Protein 3GYL (pdb70)

Secondary structure (DSSP, 8-state):
-BS-EE--TTSSTTEEEEEETTEEEEEEEE-SSSEEEE-GGGS-TTS-GGGEEEEES-SBTTS--SS-EEE-EEEEEE-TT--STT-S---EEEEESS----BTTB-PPBPPPTT----TT-EEEEEESS-SBTTBPPPTT-BPEEEEEEEE-HHHHHHHHTTT--TT------TTEEEES-SSSS-B--TTTTT-EEEEEETTEEEEEEEE-----SS-TT--EEEEEGGGGHHHHHHHHHHHS--

Nearest PDB structures (foldseek):
  3dfl-assembly1_A  TM=9.999E-01  e=4.124E-52  Homo sapiens
  3e16-assembly1_B  TM=9.983E-01  e=7.395E-52  Homo sapiens
  5pab-assembly1_H  TM=9.203E-01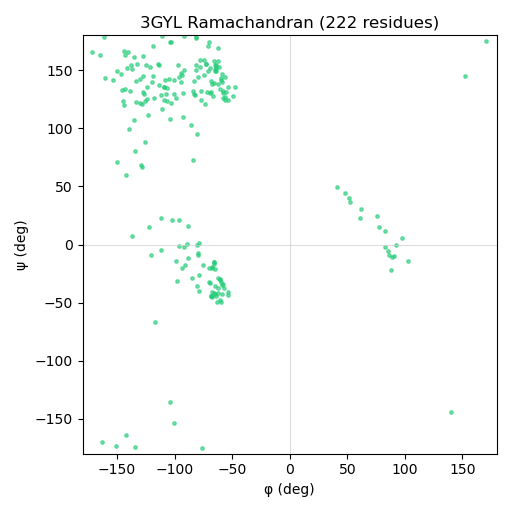  e=2.709E-26  Homo sapiens
  5fcr-assembly3_C  TM=9.291E-01  e=4.111E-24  Mus musculus
  1mzd-assembly1_A  TM=8.787E-01  e=4.393E-22  Homo sapiens

B-factor: mean 10.95, std 8.84, range [2.06, 58.63]

Solvent-accessible surface area: 11453 Å² total; per-residue (Å²): 2,14,48,33,58,58,4,106,54,31,76,16,19,21,4,0,1,0,19,26,122,64,98,40,53,6,1,0,0,0,23,29,86,13,3,0,0,0,0,2,54,8,17,46,116,124,63,114,87,162,24,2,68,0,46,1,9,15,36,64,21,78,37,186,43,133,61,18,107,83,16,59,9,99,42,37,22,57,30,101,34,45,145,128,136,16,14,90,0,2,0,0,0,0,13,0,34,186,78,26,114,48,39,182,41,2,106,45,4,56,56,4,66,46,166,36,103,27,81,108,40,42,95,0,9,0,0,0,8,2,37,43,30,92,109,74,66,13,140,84,56,48,25,6,17,33,10,96,2,26,6,24,24,51,111,72,0,24,70,20,12,90,78,123,32,121,135,134,68,104,35,90,0,38,144,13,2,16,0,2,3,62,66,106,32,37,86,8,11,8,129,9,0,20,0,0,0,0,0,0,47,50,170,77,107,94,56,0,1,0,0,8,4,35,50,128,31,13,12,51,151,16,42,3,10,2,2,0,36,1,10,54,16,19,83,44,9,131,66,58,32,80,137,82,64,96,154

Sequence (247 aa):
ITGGSSAVVAGQWPWQVSIITYEGVHVCCGGSLVSEQWVLSAAHCCFPSEHHHKEEAYEVKLGAHQLDSYSEDAKKVSSTLKDIIPPHPSYLLQEGSQGDIALLQLSRPITFSRRYIRPISLPAAQASSFPNGLHCTVTGWGHVAPSVSSLLTPKKPLQQLEVPLISSRETTCNSLYNIDAKPEEPHFVVQEDMVCAGYVEEGGKDACQGDSGGPLSCPVEGLWYLTGIVSWGDACGARNRPGVYTLASSYASWIQSKVVTELQPR

Structure (mmCIF, N/CA/C/O backbone):
data_3GYL
#
_entry.id   3GYL
#
_cell.length_a   54.112
_cell.length_b   54.039
_cell.length_c   82.553
_cell.angle_alpha   90.00
_cell.angle_beta   90.00
_cell.angle_gamma   90.00
#
_symmetry.space_group_name_H-M   'P 21 21 21'
#
loop_
_entity.id
_entity.type
_entity.pdbx_description
1 polymer Prostasin
2 non-polymer 'CALCIUM ION'
3 non-polymer GLYCEROL
4 water water
#
loop_
_atom_site.group_PDB
_atom_site.id
_atom_site.type_symbol
_atom_site.label_atom_id
_atom_site.label_alt_id
_atom_site.label_comp_id
_atom_site.label_asym_id
_atom_site.label_entity_id
_atom_site.label_seq_id
_atom_site.pdbx_PDB_ins_code
_atom_site.Cartn_x
_atom_site.Cartn_y
_atom_site.Cartn_z
_atom_site.occupancy
_atom_site.B_iso_or_equiv
_atom_site.auth_seq_id
_atom_site.auth_comp_id
_atom_site.auth_asym_id
_atom_site.auth_atom_id
_atom_site.pdbx_PDB_model_num
ATOM 1 N N . ILE A 1 1 ? 7.978 -9.742 -16.251 1.00 4.66 16 ILE B N 1
ATOM 2 C CA . ILE A 1 1 ? 8.273 -10.127 -17.653 1.00 3.75 16 ILE B CA 1
ATOM 3 C C . ILE A 1 1 ? 7.388 -11.288 -18.060 1.00 5.06 16 ILE B C 1
ATOM 4 O O . ILE A 1 1 ? 7.344 -12.294 -17.365 1.00 5.75 16 ILE B O 1
ATOM 9 N N . THR A 1 2 ? 6.684 -11.119 -19.174 1.00 4.59 17 THR B N 1
ATOM 10 C CA . THR A 1 2 ? 5.824 -12.205 -19.679 1.00 4.44 17 THR B CA 1
ATOM 11 C C . THR A 1 2 ? 6.477 -12.760 -20.931 1.00 5.61 17 THR B C 1
ATOM 12 O O . THR A 1 2 ? 7.018 -12.045 -21.763 1.00 6.49 17 THR B O 1
ATOM 16 N N . GLY A 1 3 ? 6.511 -14.073 -21.012 1.00 5.25 18 GLY B N 1
ATOM 17 C CA . GLY A 1 3 ? 7.025 -14.758 -22.192 1.00 5.93 18 GLY B CA 1
ATOM 18 C C . GLY A 1 3 ? 8.547 -14.894 -22.198 1.00 6.36 18 GLY B C 1
ATOM 19 O O . GLY A 1 3 ? 9.145 -15.278 -23.226 1.00 6.84 18 GLY B O 1
ATOM 20 N N . GLY A 1 4 ? 9.206 -14.612 -21.059 1.00 5.61 19 GLY B N 1
ATOM 21 C CA . GLY A 1 4 ? 10.654 -14.682 -20.964 1.00 5.39 19 GLY B CA 1
ATOM 22 C C . GLY A 1 4 ? 11.091 -15.974 -20.304 1.00 6.56 19 GLY B C 1
ATOM 23 O O . GLY A 1 4 ? 10.372 -16.999 -20.378 1.00 6.25 19 GLY B O 1
ATOM 24 N N . SER A 1 5 ? 12.251 -15.949 -19.679 1.00 5.30 20 SER B N 1
ATOM 25 C CA . SER A 1 5 ? 12.752 -17.107 -18.965 1.00 6.10 20 SER B CA 1
ATOM 26 C C . SER A 1 5 ? 13.477 -16.633 -17.738 1.00 5.77 20 SER B C 1
ATOM 27 O O . SER A 1 5 ? 13.770 -15.450 -17.597 1.00 5.22 20 SER B O 1
ATOM 30 N N . SER A 1 6 ? 13.767 -17.544 -16.834 1.00 6.14 21 SER B N 1
ATOM 31 C CA . SER A 1 6 ? 14.612 -17.183 -15.692 1.00 5.58 21 SER B CA 1
ATOM 32 C C . SER A 1 6 ? 16.009 -16.904 -16.121 1.00 6.78 21 SER B C 1
ATOM 33 O O . SER A 1 6 ? 16.616 -17.733 -16.827 1.00 8.11 21 SER B O 1
ATOM 36 N N . ALA A 1 7 ? 16.570 -15.794 -15.690 1.00 5.74 22 ALA B N 1
ATOM 37 C CA . ALA A 1 7 ? 18.015 -15.612 -15.801 1.00 7.27 22 ALA B CA 1
ATOM 38 C C . ALA A 1 7 ? 18.702 -16.551 -14.812 1.00 6.23 22 ALA B C 1
ATOM 39 O O . ALA A 1 7 ? 18.043 -17.201 -14.023 1.00 7.35 22 ALA B O 1
ATOM 41 N N . VAL A 1 8 ? 20.022 -16.581 -14.876 1.00 7.37 23 VAL B N 1
ATOM 42 C CA A VAL A 1 8 ? 20.779 -17.272 -13.840 0.62 8.78 23 VAL B CA 1
ATOM 43 C CA B VAL A 1 8 ? 20.850 -17.271 -13.902 0.38 7.88 23 VAL B CA 1
ATOM 44 C C . VAL A 1 8 ? 21.390 -16.232 -12.906 1.00 7.28 23 VAL B C 1
ATOM 45 O O . VAL A 1 8 ? 21.635 -15.092 -13.314 1.00 6.66 23 VAL B O 1
ATOM 52 N N . ALA A 1 9 ? 21.599 -16.617 -11.656 1.00 6.31 24 ALA B N 1
ATOM 53 C CA . ALA A 1 9 ? 22.141 -15.677 -10.706 1.00 6.86 24 ALA B CA 1
ATOM 54 C C . ALA A 1 9 ? 23.448 -15.073 -11.256 1.00 7.41 24 ALA B C 1
ATOM 55 O O . ALA A 1 9 ? 24.339 -15.739 -11.783 1.00 7.42 24 ALA B O 1
ATOM 57 N N . GLY A 1 10 ? 23.544 -13.755 -11.099 1.00 7.09 25 GLY B N 1
ATOM 58 C CA . GLY A 1 10 ? 24.740 -13.045 -11.492 1.00 9.58 25 GLY B CA 1
ATOM 59 C C . GLY A 1 10 ? 24.767 -12.642 -12.953 1.00 7.45 25 GLY B C 1
ATOM 60 O O . GLY A 1 10 ? 25.699 -11.981 -13.400 1.00 7.42 25 GLY B O 1
ATOM 61 N N . GLN A 1 11 ? 23.770 -13.059 -13.742 1.00 6.94 26 GLN B N 1
ATOM 62 C CA . GLN A 1 11 ? 23.818 -12.807 -15.157 1.00 6.00 26 GLN B CA 1
ATOM 63 C C . GLN A 1 11 ? 23.655 -11.314 -15.491 1.00 6.67 26 GLN B C 1
ATOM 64 O O . GLN A 1 11 ? 24.185 -10.862 -16.475 1.00 7.24 26 GLN B O 1
ATOM 70 N N . TRP A 1 12 ? 22.868 -10.613 -14.680 1.00 6.70 27 TRP B N 1
ATOM 71 C CA . TRP A 1 12 ? 22.503 -9.237 -14.960 1.00 4.17 27 TRP B CA 1
ATOM 72 C C . TRP A 1 12 ? 22.814 -8.455 -13.693 1.00 5.14 27 TRP B C 1
ATOM 73 O O . TRP A 1 12 ? 21.899 -8.027 -13.003 1.00 4.84 27 TRP B O 1
ATOM 84 N N . PRO A 1 13 ? 24.101 -8.303 -13.356 1.00 4.01 28 PRO B N 1
ATOM 85 C CA . PRO A 1 13 ? 24.428 -7.895 -11.991 1.00 3.55 28 PRO B CA 1
ATOM 86 C C . PRO A 1 13 ? 24.257 -6.420 -11.694 1.00 4.14 28 PRO B C 1
ATOM 87 O O . PRO A 1 13 ? 24.412 -5.994 -10.524 1.00 3.91 28 PRO B O 1
ATOM 91 N N . TRP A 1 14 ? 23.803 -5.655 -12.689 1.00 3.81 29 TRP B N 1
ATOM 92 C CA . TRP A 1 14 ? 23.334 -4.271 -12.493 1.00 3.49 29 TRP B CA 1
ATOM 93 C C . TRP A 1 14 ? 21.871 -4.163 -12.143 1.00 3.13 29 TRP B C 1
ATOM 94 O O . TRP A 1 14 ? 21.410 -3.100 -11.721 1.00 5.79 29 TRP B O 1
ATOM 105 N N . GLN A 1 15 ? 21.108 -5.243 -12.273 1.00 3.62 30 GLN B N 1
ATOM 106 C CA . GLN A 1 15 ? 19.679 -5.178 -12.031 1.00 2.51 30 GLN B CA 1
ATOM 107 C C . GLN A 1 15 ? 19.423 -5.022 -10.542 1.00 4.33 30 GLN B C 1
ATOM 108 O O . GLN A 1 15 ? 19.945 -5.803 -9.702 1.00 4.86 30 GLN B O 1
ATOM 114 N N . VAL A 1 16 ? 18.585 -4.063 -10.210 1.00 2.89 31 VAL B N 1
ATOM 115 C CA . VAL A 1 16 ? 18.233 -3.826 -8.808 1.00 3.87 31 VAL B CA 1
ATOM 116 C C . VAL A 1 16 ? 16.729 -3.885 -8.669 1.00 2.72 31 VAL B C 1
ATOM 117 O O . VAL A 1 16 ? 15.994 -3.692 -9.641 1.00 3.15 31 VAL B O 1
ATOM 121 N N . SER A 1 17 ? 16.248 -4.209 -7.483 1.00 3.23 32 SER B N 1
ATOM 122 C CA . SER A 1 17 ? 14.872 -4.148 -7.122 1.00 4.55 32 SER B CA 1
ATOM 123 C C . SER A 1 17 ? 14.622 -2.857 -6.316 1.00 6.10 32 SER B C 1
ATOM 124 O O . SER A 1 17 ? 15.369 -2.580 -5.338 1.00 5.27 32 SER B O 1
ATOM 127 N N . ILE A 1 18 ? 13.613 -2.052 -6.671 1.00 3.68 33 ILE B N 1
ATOM 128 C CA A ILE A 1 18 ? 13.294 -0.911 -5.857 0.58 3.80 33 ILE B CA 1
ATOM 129 C CA B ILE A 1 18 ? 13.244 -0.856 -5.940 0.42 5.61 33 ILE B CA 1
ATOM 130 C C . ILE A 1 18 ? 11.967 -1.160 -5.195 1.00 4.20 33 ILE B C 1
ATOM 131 O O . ILE A 1 18 ? 10.978 -1.586 -5.800 1.00 4.22 33 ILE B O 1
ATOM 140 N N . THR A 1 19 ? 11.980 -0.997 -3.872 1.00 4.69 34 THR B N 1
ATOM 141 C CA . THR A 1 19 ? 10.790 -1.262 -3.110 1.00 4.16 34 THR B CA 1
ATOM 142 C C . THR A 1 19 ? 10.303 0.042 -2.493 1.00 4.78 34 THR B C 1
ATOM 143 O O . THR A 1 19 ? 11.078 0.972 -2.229 1.00 4.96 34 THR B O 1
ATOM 147 N N . TYR A 1 20 ? 9.002 0.078 -2.216 1.00 4.74 35 TYR B N 1
ATOM 148 C CA . TYR A 1 20 ? 8.391 1.210 -1.546 1.00 5.03 35 TYR B CA 1
ATOM 149 C C . TYR A 1 20 ? 7.574 0.622 -0.412 1.00 4.79 35 TYR B C 1
ATOM 150 O O . TYR A 1 20 ? 6.736 -0.255 -0.639 1.00 6.36 35 TYR B O 1
ATOM 159 N N . GLU A 1 21 ? 7.885 1.047 0.816 1.00 5.22 36 GLU B N 1
ATOM 160 C CA . GLU A 1 21 ? 7.228 0.430 1.997 1.00 5.93 36 GLU B CA 1
ATOM 161 C C . GLU A 1 21 ? 7.345 -1.081 1.943 1.00 7.34 36 GLU B C 1
ATOM 162 O O . GLU A 1 21 ? 6.410 -1.813 2.316 1.00 8.42 36 GLU B O 1
ATOM 168 N N . GLY A 1 22 ? 8.508 -1.568 1.531 1.00 5.62 38 GLY B N 1
ATOM 169 C CA . GLY A 1 22 ? 8.812 -2.971 1.590 1.00 8.10 38 GLY B CA 1
ATOM 170 C C . GLY A 1 22 ? 8.283 -3.808 0.442 1.00 8.47 38 GLY B C 1
ATOM 171 O O . GLY A 1 22 ? 8.578 -4.997 0.409 1.00 10.97 38 GLY B O 1
ATOM 172 N N . VAL A 1 23 ? 7.550 -3.197 -0.486 1.00 6.68 39 VAL B N 1
ATOM 173 C CA . VAL A 1 23 ? 7.007 -3.940 -1.627 1.00 9.25 39 VAL B CA 1
ATOM 174 C C . VAL A 1 23 ? 7.780 -3.568 -2.900 1.00 5.62 39 VAL B C 1
ATOM 175 O O . VAL 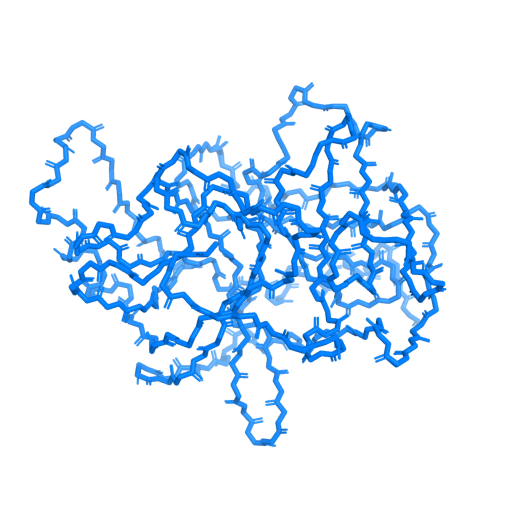A 1 23 ? 7.925 -2.374 -3.179 1.00 5.38 39 VAL B O 1
ATOM 179 N N . HIS A 1 24 ? 8.225 -4.607 -3.625 1.00 5.87 40 HIS B N 1
ATOM 180 C CA . HIS A 1 24 ? 8.846 -4.321 -4.919 1.00 6.30 40 HIS B CA 1
ATOM 181 C C . HIS A 1 24 ? 7.880 -3.558 -5.820 1.00 6.16 40 HIS B C 1
ATOM 182 O O . HIS A 1 24 ? 6.785 -4.043 -6.031 1.00 8.72 40 HIS B O 1
ATOM 189 N N . VAL A 1 25 ? 8.317 -2.417 -6.334 1.00 5.03 41 VAL B N 1
ATOM 190 C CA . VAL A 1 25 ? 7.487 -1.639 -7.258 1.00 6.87 41 VAL B CA 1
ATOM 191 C C . VAL A 1 25 ? 8.173 -1.432 -8.624 1.00 6.68 41 VAL B C 1
ATOM 192 O O . VAL A 1 25 ? 7.454 -1.265 -9.608 1.00 7.37 41 VAL B O 1
ATOM 196 N N A CYS A 1 26 ? 9.517 -1.443 -8.696 0.80 5.70 42 CYS B N 1
ATOM 197 N N B CYS A 1 26 ? 9.494 -1.471 -8.716 0.20 5.08 42 CYS B N 1
ATOM 198 C CA A CYS A 1 26 ? 10.197 -1.121 -9.963 0.80 4.14 42 CYS B CA 1
ATOM 199 C CA B CYS A 1 26 ? 10.096 -1.258 -10.025 0.20 5.47 42 CYS B CA 1
ATOM 200 C C A CYS A 1 26 ? 11.530 -1.775 -10.032 0.80 3.13 42 CYS B C 1
ATOM 201 C C B CYS A 1 26 ? 11.521 -1.730 -10.029 0.20 4.31 42 CYS B C 1
ATOM 202 O O A CYS A 1 26 ? 12.049 -2.179 -9.015 0.80 4.30 42 CYS B O 1
ATOM 203 O O B CYS A 1 26 ? 12.098 -1.983 -8.976 0.20 2.52 42 CYS B O 1
ATOM 208 N N . GLY A 1 27 ? 12.071 -1.850 -11.225 1.00 3.27 43 GLY B N 1
ATOM 209 C CA . GLY A 1 27 ? 13.480 -2.172 -11.407 1.00 4.87 43 GLY B CA 1
ATOM 210 C C . GLY A 1 27 ? 14.303 -0.903 -11.468 1.00 3.12 43 GLY B C 1
ATOM 211 O O . GLY A 1 27 ? 13.813 0.228 -11.463 1.00 4.27 43 GLY B O 1
ATOM 212 N N . GLY A 1 28 ? 15.599 -1.147 -11.499 1.00 3.69 44 GLY B N 1
ATOM 213 C CA . GLY A 1 28 ? 16.590 -0.084 -11.721 1.00 3.01 44 GLY B CA 1
ATOM 214 C C . GLY A 1 28 ? 17.888 -0.708 -12.144 1.00 2.90 44 GLY B C 1
ATOM 215 O O . GLY A 1 28 ? 17.980 -1.953 -12.145 1.00 3.52 44 GLY B O 1
ATOM 216 N N . SER A 1 29 ? 18.881 0.135 -12.410 1.00 3.38 45 SER B N 1
ATOM 217 C CA . SER A 1 29 ? 20.150 -0.304 -12.877 1.00 2.06 45 SER B CA 1
ATOM 218 C C . SER A 1 29 ? 21.278 0.358 -12.124 1.00 2.55 45 SER B C 1
ATOM 219 O O . SER A 1 29 ? 21.307 1.589 -12.060 1.00 4.86 45 SER B O 1
ATOM 222 N N . LEU A 1 30 ? 22.165 -0.385 -11.484 1.00 3.26 46 LEU B N 1
ATOM 223 C CA . LEU A 1 30 ? 23.333 0.162 -10.856 1.00 3.68 46 LEU B CA 1
ATOM 224 C C . LEU A 1 30 ? 24.294 0.738 -11.871 1.00 3.99 46 LEU B C 1
ATOM 225 O O . LEU A 1 30 ? 24.644 0.054 -12.862 1.00 5.78 46 LEU B O 1
ATOM 230 N N . VAL A 1 31 ? 24.689 1.988 -11.654 1.00 5.02 47 VAL B N 1
ATOM 231 C CA . VAL A 1 31 ? 25.630 2.622 -12.584 1.00 5.60 47 VAL B CA 1
ATOM 232 C C . VAL A 1 31 ? 26.937 3.086 -11.976 1.00 5.76 47 VAL B C 1
ATOM 233 O O . VAL A 1 31 ? 27.862 3.478 -12.691 1.00 6.47 47 VAL B O 1
ATOM 237 N N . SER A 1 32 ? 27.048 3.046 -10.658 1.00 4.73 48 SER B N 1
ATOM 238 C CA . SER A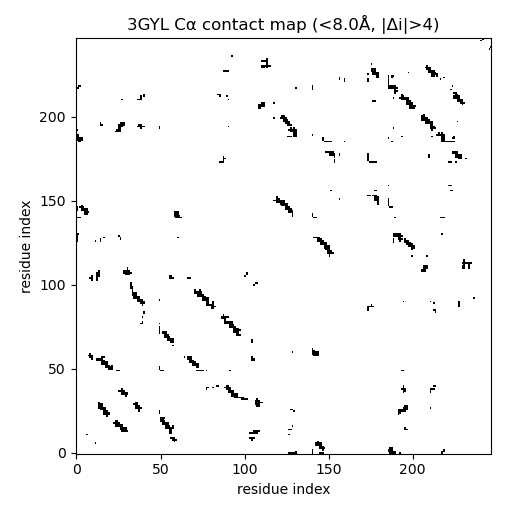 1 32 ? 28.322 3.261 -9.986 1.00 6.65 48 SER B CA 1
ATOM 239 C C . SER A 1 32 ? 28.160 2.742 -8.582 1.00 6.70 48 SER B C 1
ATOM 240 O O . SER A 1 32 ? 27.207 2.109 -8.268 1.00 8.18 48 SER B O 1
ATOM 243 N N . GLU A 1 33 ? 29.113 3.000 -7.708 1.00 5.09 49 GLU B N 1
ATOM 244 C CA . GLU A 1 33 ? 29.089 2.486 -6.340 1.00 7.22 49 GLU B CA 1
ATOM 245 C C . GLU A 1 33 ? 27.970 3.108 -5.551 1.00 5.85 49 GLU B C 1
ATOM 246 O O . GLU A 1 33 ? 27.614 2.556 -4.527 1.00 8.42 49 GLU B O 1
ATOM 252 N N . GLN A 1 34 ? 27.439 4.246 -5.969 1.00 6.06 50 GLN B N 1
ATOM 253 C CA . GLN A 1 34 ? 26.437 4.898 -5.148 1.00 5.65 50 GLN B CA 1
ATOM 254 C C . GLN A 1 34 ? 25.282 5.411 -5.956 1.00 6.69 50 GLN B C 1
ATOM 255 O O . GLN A 1 34 ? 24.394 6.027 -5.367 1.00 5.76 50 GLN B O 1
ATOM 261 N N . TRP A 1 35 ? 25.212 5.109 -7.264 1.00 5.50 51 TRP B N 1
ATOM 262 C CA . TRP A 1 35 ? 24.103 5.664 -8.049 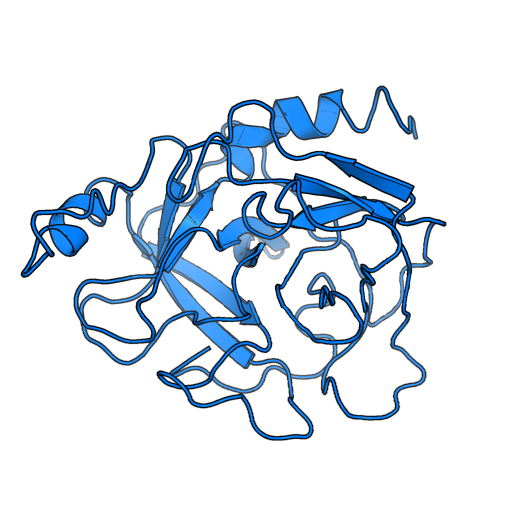1.00 4.93 51 TRP B CA 1
ATOM 263 C C . TRP A 1 35 ? 23.426 4.574 -8.847 1.00 5.16 51 TRP B C 1
ATOM 264 O O . TRP A 1 35 ? 24.064 3.671 -9.375 1.00 4.79 51 TRP B O 1
ATOM 275 N N . VAL A 1 36 ? 22.111 4.718 -8.925 1.00 4.60 52 VAL B N 1
ATOM 276 C CA . VAL A 1 36 ? 21.244 3.825 -9.671 1.00 4.65 52 VAL B CA 1
ATOM 277 C C . VAL A 1 36 ? 20.402 4.673 -10.608 1.00 3.85 52 VAL B C 1
ATOM 278 O O . VAL A 1 36 ? 19.979 5.779 -10.230 1.00 4.76 52 VAL B O 1
ATOM 282 N N . LEU A 1 37 ? 20.112 4.146 -11.777 1.00 3.50 53 LEU B N 1
ATOM 283 C CA . LEU A 1 37 ? 19.131 4.768 -12.681 1.00 4.32 53 LEU B CA 1
ATOM 284 C C . LEU A 1 37 ? 17.855 3.995 -12.714 1.00 3.66 53 LEU B C 1
ATOM 285 O O . LEU A 1 37 ? 17.864 2.766 -12.835 1.00 4.67 53 LEU B O 1
ATOM 290 N N . SER A 1 38 ? 16.752 4.701 -12.632 1.00 3.57 54 SER B N 1
ATOM 291 C CA . SER A 1 38 ? 15.434 4.056 -12.807 1.00 2.90 54 SER B CA 1
ATOM 292 C C . SER A 1 38 ? 14.560 5.027 -13.561 1.00 4.14 54 SER B C 1
ATOM 293 O O . SER A 1 38 ? 15.054 5.958 -14.227 1.00 4.32 54 SER B O 1
ATOM 296 N N . ALA A 1 39 ? 13.250 4.812 -13.550 1.00 3.83 55 ALA B N 1
ATOM 297 C CA . ALA A 1 39 ? 12.324 5.682 -14.281 1.00 3.69 55 ALA B CA 1
ATOM 298 C C . ALA A 1 39 ? 11.779 6.702 -13.326 1.00 4.87 55 ALA B C 1
ATOM 299 O O . ALA A 1 39 ? 11.467 6.386 -12.139 1.00 6.07 55 ALA B O 1
ATOM 301 N N . ALA A 1 40 ? 11.561 7.915 -13.812 1.00 3.85 56 ALA B N 1
ATOM 302 C CA . ALA A 1 40 ? 10.916 8.923 -12.979 1.00 5.20 56 ALA B CA 1
ATOM 303 C C . ALA A 1 40 ? 9.514 8.523 -12.539 1.00 5.45 56 ALA B C 1
ATOM 304 O O . ALA A 1 40 ? 9.083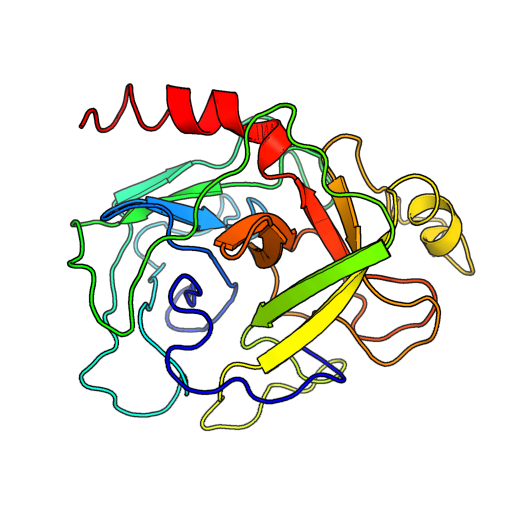 8.912 -11.433 1.00 5.94 56 ALA B O 1
ATOM 306 N N . HIS A 1 41 ? 8.785 7.750 -13.336 1.00 4.57 57 HIS B N 1
ATOM 307 C CA . HIS A 1 41 ? 7.430 7.414 -12.925 1.00 7.18 57 HIS B CA 1
ATOM 308 C C . HIS A 1 41 ? 7.430 6.555 -11.695 1.00 5.83 57 HIS B C 1
ATOM 309 O O . HIS A 1 41 ? 6.356 6.424 -11.067 1.00 8.23 57 HIS B O 1
ATOM 316 N N . CYS A 1 42 ? 8.555 5.977 -11.323 1.00 6.64 58 CYS B N 1
ATOM 317 C CA A CYS A 1 42 ? 8.584 5.131 -10.143 0.89 7.76 58 CYS B CA 1
ATOM 318 C CA B CYS A 1 42 ? 8.563 5.121 -10.153 0.11 6.63 58 CYS B CA 1
ATOM 319 C C . CYS A 1 42 ? 8.677 5.940 -8.879 1.00 8.45 58 CYS B C 1
ATOM 320 O O . CYS A 1 42 ? 8.661 5.363 -7.772 1.00 8.88 58 CYS B O 1
ATOM 325 N N . PHE A 1 43 A 8.806 7.269 -9.009 1.00 6.25 58 PHE B N 1
ATOM 326 C CA . PHE A 1 43 A 9.070 8.150 -7.873 1.00 6.77 58 PHE B CA 1
ATOM 327 C C . PHE A 1 43 A 8.070 9.297 -7.828 1.00 6.96 58 PHE B C 1
ATOM 328 O O . PHE A 1 43 A 8.447 10.449 -7.950 1.00 10.28 58 PHE B O 1
ATOM 336 N N . PRO A 1 44 B 6.806 8.977 -7.579 1.00 9.34 58 PRO B N 1
ATOM 337 C CA . PRO A 1 44 B 5.815 10.057 -7.490 1.00 13.07 58 PRO B CA 1
ATOM 338 C C . PRO A 1 44 B 6.146 10.965 -6.305 1.00 12.65 58 PRO B C 1
ATOM 339 O O . PRO A 1 44 B 6.714 10.571 -5.279 1.00 12.47 58 PRO B O 1
ATOM 343 N N . SER A 1 45 C 5.787 12.236 -6.457 1.00 17.90 58 SER B N 1
ATOM 344 C CA . SER A 1 45 C 6.112 13.247 -5.458 1.00 21.21 58 SER B CA 1
ATOM 345 C C . SER A 1 45 C 5.472 12.957 -4.107 1.00 17.61 58 SER B C 1
ATOM 346 O O . SER A 1 45 C 6.050 13.300 -3.079 1.00 35.31 58 SER B O 1
ATOM 349 N N . GLU A 1 46 D 4.327 12.283 -4.071 1.00 15.17 58 GLU B N 1
ATOM 350 C CA . GLU A 1 46 D 3.661 12.080 -2.792 1.00 22.01 58 GLU B CA 1
ATOM 351 C C . GLU A 1 46 D 4.393 11.010 -1.990 1.00 17.13 58 GLU B C 1
ATOM 352 O O . GLU A 1 46 D 4.198 10.904 -0.777 1.00 23.49 58 GLU B O 1
ATOM 358 N N . HIS A 1 47 E 5.235 10.196 -2.641 1.00 18.22 58 HIS B N 1
ATOM 359 C CA . HIS A 1 47 E 5.961 9.185 -1.911 1.00 11.88 58 HIS B CA 1
ATOM 360 C C . HIS A 1 47 E 7.066 9.806 -1.079 1.00 12.50 58 HIS B C 1
ATOM 361 O O . HIS A 1 47 E 7.650 10.818 -1.342 1.00 16.67 58 HIS B O 1
ATOM 368 N N . HIS A 1 48 F 7.374 9.054 -0.062 1.00 12.61 58 HIS B N 1
ATOM 369 C CA A HIS A 1 48 F 8.371 9.472 0.918 0.55 9.31 58 HIS B CA 1
ATOM 370 C CA B HIS A 1 48 F 8.265 9.364 0.994 0.45 11.58 58 HIS B CA 1
ATOM 371 C C . HIS A 1 48 F 9.679 8.787 0.667 1.00 9.34 58 HIS B C 1
ATOM 372 O O . HIS A 1 48 F 9.773 7.576 0.561 1.00 9.65 58 HIS B O 1
ATOM 385 N N . LYS A 1 49 G 10.734 9.581 0.562 1.00 9.40 58 LYS B N 1
ATOM 386 C CA . LYS A 1 49 G 12.061 9.091 0.222 1.00 10.10 58 LYS B CA 1
ATOM 387 C C . LYS A 1 49 G 12.495 7.969 1.143 1.00 6.54 58 LYS B C 1
ATOM 388 O O . LYS A 1 49 G 13.077 7.008 0.737 1.00 7.62 58 LYS B O 1
ATOM 394 N N . GLU A 1 50 H 12.228 8.167 2.448 1.00 7.84 58 GLU B N 1
ATOM 395 C CA A GLU A 1 50 H 12.708 7.233 3.504 0.63 6.39 58 GLU B CA 1
ATOM 396 C CA B GLU A 1 50 H 12.731 7.256 3.472 0.37 7.38 58 GLU B CA 1
ATOM 397 C C . GLU A 1 50 H 12.026 5.905 3.429 1.00 6.45 58 GLU B C 1
ATOM 398 O O . GLU A 1 50 H 12.436 4.973 4.083 1.00 6.80 58 GLU B O 1
ATOM 409 N N . ALA A 1 51 ? 10.967 5.796 2.638 1.00 5.21 63 ALA B N 1
ATOM 410 C CA . ALA A 1 51 ? 10.269 4.535 2.498 1.00 6.25 63 ALA B CA 1
ATOM 411 C C . ALA A 1 51 ? 10.749 3.643 1.348 1.00 4.63 63 ALA B C 1
ATOM 412 O O . ALA A 1 51 ? 10.280 2.517 1.199 1.00 5.75 63 ALA B O 1
ATOM 414 N N . TYR A 1 52 ? 11.724 4.123 0.577 1.00 4.64 64 TYR B N 1
ATOM 415 C CA . TYR A 1 52 ? 12.266 3.309 -0.541 1.00 3.88 64 TYR B CA 1
ATOM 416 C C . TYR A 1 52 ? 13.463 2.479 -0.096 1.00 6.26 64 TYR B C 1
ATOM 417 O O . TYR A 1 52 ? 14.234 2.890 0.789 1.00 5.58 64 TYR B O 1
ATOM 426 N N . GLU A 1 53 ? 13.651 1.328 -0.729 1.00 5.35 65 GLU B N 1
ATOM 427 C CA . GLU A 1 53 ? 14.898 0.607 -0.607 1.00 5.22 65 GLU B CA 1
ATOM 428 C C . GLU A 1 53 ? 15.280 0.167 -1.971 1.00 5.36 65 GLU B C 1
ATOM 429 O O . GLU A 1 53 ? 14.426 0.090 -2.893 1.00 5.83 65 GLU B O 1
ATOM 435 N N . VAL A 1 54 ? 16.559 -0.161 -2.095 1.00 4.34 66 VAL B N 1
ATOM 436 C CA . VAL A 1 54 ? 17.071 -0.762 -3.322 1.00 4.03 66 VAL B CA 1
ATOM 437 C C . VAL A 1 54 ? 17.794 -2.033 -2.903 1.00 5.50 66 VAL B C 1
ATOM 438 O O . VAL A 1 54 ? 18.636 -2.047 -1.998 1.00 4.82 66 VAL B O 1
ATOM 442 N N . LYS A 1 55 ? 17.439 -3.131 -3.571 1.00 5.58 67 LYS B N 1
ATOM 443 C CA . LYS A 1 55 ? 18.100 -4.419 -3.315 1.00 3.90 67 LYS B CA 1
ATOM 444 C C . LYS A 1 55 ? 18.951 -4.771 -4.498 1.00 3.12 67 LYS B C 1
ATOM 445 O O . LYS A 1 55 ? 18.460 -4.861 -5.624 1.00 4.32 67 LYS B O 1
ATOM 451 N N . LEU A 1 56 ? 20.212 -4.998 -4.206 1.00 4.79 68 LEU B N 1
ATOM 452 C CA . LEU A 1 56 ? 21.217 -5.266 -5.207 1.00 3.89 68 LEU B CA 1
ATOM 453 C C . LEU A 1 56 ? 21.711 -6.680 -5.056 1.00 4.65 68 LEU B C 1
ATOM 454 O O . LEU A 1 56 ? 21.689 -7.235 -3.942 1.00 4.70 68 LEU B O 1
ATOM 459 N N . GLY A 1 57 ? 22.210 -7.282 -6.124 1.00 3.79 69 GLY B N 1
ATOM 460 C CA . GLY A 1 57 ? 22.857 -8.574 -6.001 1.00 5.93 69 GLY B CA 1
ATOM 461 C C . GLY A 1 57 ? 21.874 -9.711 -5.855 1.00 6.42 69 GLY B C 1
ATOM 462 O O . GLY A 1 57 ? 22.290 -10.820 -5.478 1.00 7.89 69 GLY B O 1
ATOM 463 N N . ALA A 1 58 ? 20.587 -9.479 -6.156 1.00 5.54 70 ALA B N 1
ATOM 464 C CA . ALA A 1 58 ? 19.558 -10.497 -5.969 1.00 6.09 70 ALA B CA 1
ATOM 465 C C . ALA A 1 58 ? 19.302 -11.291 -7.230 1.00 6.88 70 ALA B C 1
ATOM 466 O O . ALA A 1 58 ? 19.424 -10.789 -8.342 1.00 6.55 70 ALA B O 1
ATOM 468 N N . HIS A 1 59 ? 18.956 -12.548 -7.034 1.00 5.81 71 HIS B N 1
ATOM 469 C CA . HIS A 1 59 ? 18.506 -13.356 -8.118 1.00 6.87 71 HIS B CA 1
ATOM 470 C C . HIS A 1 59 ? 17.060 -13.747 -7.817 1.00 6.62 71 HIS B C 1
ATOM 471 O O . HIS A 1 59 ? 16.128 -13.313 -8.496 1.00 5.86 71 HIS B O 1
ATOM 478 N N . GLN A 1 60 ? 16.832 -14.546 -6.776 1.00 7.39 72 GLN B N 1
ATOM 479 C CA . GLN A 1 60 ? 15.489 -14.881 -6.341 1.00 7.73 72 GLN B CA 1
ATOM 480 C C . GLN A 1 60 ? 15.089 -13.886 -5.280 1.00 5.54 72 GLN B C 1
ATOM 481 O O . GLN A 1 60 ? 15.691 -13.927 -4.179 1.00 8.67 72 GLN B O 1
ATOM 487 N N . LEU A 1 61 ? 14.164 -12.989 -5.547 1.00 6.87 73 LEU B N 1
ATOM 488 C CA . LEU A 1 61 ? 13.899 -11.923 -4.589 1.00 9.85 73 LEU B CA 1
ATOM 489 C C . LEU A 1 61 ? 13.532 -12.433 -3.232 1.00 11.52 73 LEU B C 1
ATOM 490 O O . LEU A 1 61 ? 13.881 -11.816 -2.222 1.00 17.01 73 LEU B O 1
ATOM 495 N N . ASP A 1 62 ? 12.777 -13.521 -3.161 1.00 10.20 74 ASP B N 1
ATOM 496 C CA . ASP A 1 62 ? 12.290 -13.943 -1.845 1.00 11.91 74 ASP B CA 1
ATOM 497 C C . ASP A 1 62 ? 13.237 -14.868 -1.132 1.00 13.18 74 ASP B C 1
ATOM 498 O O . ASP A 1 62 ? 12.925 -15.346 -0.024 1.00 15.91 74 ASP B O 1
ATOM 503 N N . SER A 1 63 ? 14.371 -15.193 -1.711 1.00 11.68 75 SER B N 1
ATOM 504 C CA . SER A 1 63 ? 15.286 -16.145 -1.099 1.00 11.52 75 SER B CA 1
ATOM 505 C C . SER A 1 63 ? 16.337 -15.428 -0.266 1.00 12.98 75 SER B C 1
ATOM 506 O O . SER A 1 63 ? 16.746 -14.337 -0.597 1.00 14.61 75 SER B O 1
ATOM 509 N N . TYR A 1 64 ? 16.749 -16.066 0.830 1.00 12.72 76 TYR B N 1
ATOM 510 C CA . TYR A 1 64 ? 17.941 -15.649 1.544 1.00 17.67 76 TYR B CA 1
ATOM 511 C C . TYR A 1 64 ? 19.168 -15.678 0.640 1.00 13.42 76 TYR B C 1
ATOM 512 O O . TYR A 1 64 ? 19.404 -16.639 -0.067 1.00 14.23 76 TYR B O 1
ATOM 521 N N . SER A 1 65 ? 19.958 -14.608 0.656 1.00 12.60 77 SER B N 1
ATOM 522 C CA . SER A 1 65 ? 21.188 -14.615 -0.059 1.00 11.45 77 SER B CA 1
ATOM 523 C C . SER A 1 65 ? 22.211 -13.817 0.669 1.00 13.33 77 SER B C 1
ATOM 524 O O . SER A 1 65 ? 21.954 -12.663 1.014 1.00 18.97 77 SER B O 1
ATOM 527 N N . GLU A 1 66 ? 23.407 -14.383 0.815 1.00 12.06 78 GLU B N 1
ATOM 528 C CA . GLU A 1 66 ? 24.441 -13.642 1.443 1.00 11.55 78 GLU B CA 1
ATOM 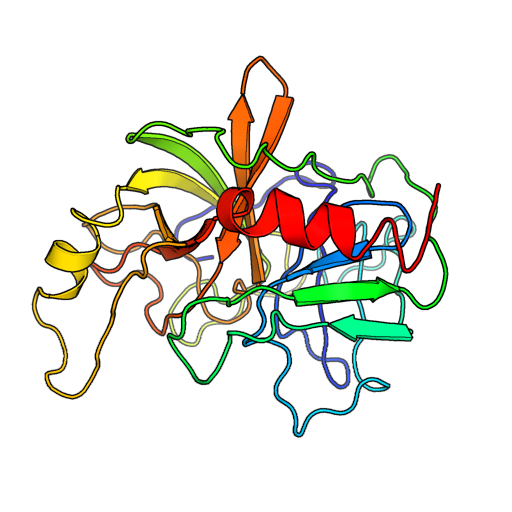529 C C . GLU A 1 66 ? 25.067 -12.657 0.457 1.00 13.57 78 GLU B C 1
ATOM 530 O O . GLU A 1 66 ? 25.851 -11.792 0.864 1.00 16.43 78 GLU B O 1
ATOM 536 N N . ASP A 1 67 ? 24.713 -12.758 -0.828 1.00 10.58 79 ASP B N 1
ATOM 537 C CA . ASP A 1 67 ? 25.330 -11.866 -1.808 1.00 11.63 79 ASP B CA 1
ATOM 538 C C . ASP A 1 67 ? 24.481 -10.606 -2.045 1.00 10.39 79 ASP B C 1
ATOM 539 O O . ASP A 1 67 ? 24.965 -9.594 -2.578 1.00 14.87 79 ASP B O 1
ATOM 544 N N . ALA A 1 68 ? 23.211 -10.669 -1.709 1.00 7.21 80 ALA B N 1
ATOM 545 C CA . ALA A 1 68 ? 22.372 -9.498 -1.907 1.00 7.98 80 ALA B CA 1
ATOM 546 C C . ALA A 1 68 ? 22.593 -8.459 -0.811 1.00 7.62 80 ALA B C 1
ATOM 547 O O . ALA A 1 68 ? 23.001 -8.804 0.311 1.00 9.92 80 ALA B O 1
ATOM 549 N N . LYS A 1 69 ? 22.343 -7.211 -1.174 1.00 6.61 81 LYS B N 1
ATOM 550 C CA A LYS A 1 69 ? 22.567 -6.061 -0.294 0.49 6.93 81 LYS B CA 1
ATOM 551 C CA B LYS A 1 69 ? 22.556 -6.065 -0.287 0.51 6.60 81 LYS B CA 1
ATOM 552 C C . LYS A 1 69 ? 21.399 -5.120 -0.442 1.00 5.46 81 LYS B C 1
ATOM 553 O O . LYS A 1 69 ? 20.894 -4.945 -1.549 1.00 6.33 81 LYS B O 1
ATOM 564 N N . VAL A 1 70 ? 20.948 -4.551 0.670 1.00 5.04 82 VAL B N 1
ATOM 565 C CA . VAL A 1 70 ? 19.829 -3.595 0.612 1.00 4.18 82 VAL B CA 1
ATOM 566 C C . VAL A 1 70 ? 20.305 -2.270 1.138 1.00 4.32 82 VAL B C 1
ATOM 567 O O . VAL A 1 70 ? 21.091 -2.195 2.091 1.00 4.99 82 VAL B O 1
ATOM 571 N N . SER A 1 71 ? 19.861 -1.206 0.465 1.00 4.32 83 SER B N 1
ATOM 572 C CA A SER A 1 71 ? 20.216 0.172 0.732 0.65 4.44 83 SER B CA 1
ATOM 573 C CA B SER A 1 71 ? 20.216 0.133 0.824 0.35 4.88 83 SER B CA 1
ATOM 574 C C . SER A 1 71 ? 18.995 1.039 0.787 1.00 3.59 83 SER B C 1
ATOM 575 O O . SER A 1 71 ? 18.016 0.781 0.077 1.00 5.91 83 SER B O 1
ATOM 580 N N . THR A 1 72 ? 19.061 2.106 1.576 1.00 3.95 84 THR B N 1
ATOM 581 C CA . THR A 1 72 ? 18.118 3.202 1.430 1.00 5.33 84 THR B CA 1
ATOM 582 C C . THR A 1 72 ? 18.694 4.272 0.475 1.00 5.88 84 THR B C 1
ATOM 583 O O . THR A 1 72 ? 19.818 4.095 -0.038 1.00 4.82 84 THR B O 1
ATOM 587 N N . LEU A 1 73 ? 17.919 5.310 0.249 1.00 6.50 85 LEU B N 1
ATOM 588 C CA . LEU A 1 73 ? 18.335 6.367 -0.666 1.00 6.05 85 LEU B CA 1
ATOM 589 C C . LEU A 1 73 ? 18.581 7.677 0.038 1.00 7.49 85 LEU B C 1
ATOM 590 O O . LEU A 1 73 ? 17.804 8.056 0.919 1.00 10.41 85 LEU B O 1
ATOM 595 N N . LYS A 1 74 ? 19.657 8.391 -0.313 1.00 6.58 86 LYS B N 1
ATOM 596 C CA . LYS A 1 74 ? 19.823 9.726 0.229 1.00 8.91 86 LYS B CA 1
ATOM 597 C C . LYS A 1 74 ? 19.357 10.793 -0.766 1.00 7.92 86 LYS B C 1
ATOM 598 O O . LYS A 1 74 ? 19.109 11.899 -0.368 1.00 9.66 86 LYS B O 1
ATOM 604 N N . ASP A 1 75 ? 19.147 10.437 -2.030 1.00 8.19 87 ASP B N 1
ATOM 605 C CA . ASP A 1 75 ? 18.648 11.456 -2.993 1.00 7.37 87 ASP B CA 1
ATOM 606 C C . ASP A 1 75 ? 17.879 10.735 -4.108 1.00 6.03 87 ASP B C 1
ATOM 607 O O . ASP A 1 75 ? 18.277 9.630 -4.535 1.00 7.33 87 ASP B O 1
ATOM 612 N N . ILE A 1 76 ? 16.788 11.348 -4.548 1.00 6.97 88 ILE B N 1
ATOM 613 C CA . ILE A 1 76 ? 16.042 10.894 -5.689 1.00 5.52 88 ILE B CA 1
ATOM 614 C C . ILE A 1 76 ? 15.885 12.083 -6.598 1.00 6.14 88 ILE B C 1
ATOM 615 O O . ILE A 1 76 ? 15.372 13.135 -6.227 1.00 7.50 88 ILE B O 1
ATOM 620 N N . ILE A 1 77 ? 16.397 11.931 -7.808 1.00 5.60 89 ILE B N 1
ATOM 621 C CA . ILE A 1 77 ? 16.482 13.041 -8.753 1.00 4.69 89 ILE B CA 1
ATOM 622 C C . ILE A 1 77 ? 15.808 12.663 -10.065 1.00 5.99 89 ILE B C 1
ATOM 623 O O . ILE A 1 77 ? 16.441 12.147 -10.995 1.00 5.92 89 ILE B O 1
ATOM 628 N N . PRO A 1 78 ? 14.505 12.903 -10.156 1.00 6.54 90 PRO B N 1
ATOM 629 C CA A PRO A 1 78 ? 13.853 12.709 -11.468 0.69 7.78 90 PRO B CA 1
ATOM 630 C CA B PRO A 1 78 ? 13.858 12.698 -11.462 0.31 7.09 90 PRO B CA 1
ATOM 631 C C . PRO A 1 78 ? 14.316 13.759 -12.457 1.00 7.15 90 PRO B C 1
ATOM 632 O O . PRO A 1 78 ? 14.619 14.911 -12.083 1.00 8.38 90 PRO B O 1
ATOM 639 N N . HIS A 1 79 ? 14.371 13.424 -13.732 1.00 7.19 91 HIS B N 1
ATOM 640 C CA . HIS A 1 79 ? 14.732 14.499 -14.647 1.00 5.43 91 HIS B CA 1
ATOM 641 C C . HIS A 1 79 ? 13.670 15.587 -14.570 1.00 6.91 91 HIS B C 1
ATOM 642 O O . HIS A 1 79 ? 12.476 15.300 -14.497 1.00 7.10 91 HIS B O 1
ATOM 649 N N . PRO A 1 80 ? 14.054 16.859 -14.568 1.00 7.03 92 PRO B N 1
ATOM 650 C CA . PRO A 1 80 ? 13.039 17.908 -14.384 1.00 8.18 92 PRO B CA 1
ATOM 651 C C . PRO A 1 80 ? 12.012 18.040 -15.497 1.00 8.18 92 PRO B C 1
ATOM 652 O O . PRO A 1 80 ? 10.945 18.679 -15.294 1.00 10.60 92 PRO B O 1
ATOM 656 N N . SER A 1 81 ? 12.265 17.457 -16.648 1.00 6.67 93 SER B N 1
ATOM 657 C CA . SER A 1 81 ? 11.257 17.506 -17.717 1.00 7.78 93 SER B CA 1
ATOM 658 C C . SER A 1 81 ? 10.124 16.497 -17.566 1.00 7.82 93 SER B C 1
ATOM 659 O O . SER A 1 81 ? 9.141 16.542 -18.338 1.00 9.22 93 SER B O 1
ATOM 662 N N . TYR A 1 82 ? 10.237 15.589 -16.596 1.00 6.86 94 TYR B N 1
ATOM 663 C CA . TYR A 1 82 ? 9.186 14.595 -16.434 1.00 5.85 94 TYR B CA 1
ATOM 664 C C . TYR A 1 82 ? 7.997 15.235 -15.748 1.00 8.86 94 TYR B C 1
ATOM 665 O O . TYR A 1 82 ? 8.063 15.615 -14.569 1.00 10.99 94 TYR B O 1
ATOM 674 N N A LEU A 1 83 ? 6.875 15.236 -16.454 0.55 7.38 95 LEU B N 1
ATOM 675 N N B LEU A 1 83 ? 6.880 15.307 -16.434 0.45 10.67 95 LEU B N 1
ATOM 676 C CA A LEU A 1 83 ? 5.727 16.050 -16.000 0.55 11.72 95 LEU B CA 1
ATOM 677 C CA B LEU A 1 83 ? 5.743 15.950 -15.776 0.45 10.81 95 LEU B CA 1
ATOM 678 C C A LEU A 1 83 ? 4.517 15.281 -15.523 0.55 10.12 95 LEU B C 1
ATOM 679 C C B LEU A 1 83 ? 4.823 14.860 -15.248 0.45 13.33 95 LEU B C 1
ATOM 680 O O A LEU A 1 83 ? 3.821 15.761 -14.567 0.55 10.93 95 LEU B O 1
ATOM 681 O O B LEU A 1 83 ? 4.667 14.663 -14.052 0.45 23.88 95 LEU B O 1
ATOM 690 N N . GLN A 1 84 ? 4.258 14.119 -16.148 1.00 11.37 96 GLN B N 1
ATOM 691 C CA . GLN A 1 84 ? 3.095 13.284 -15.870 1.00 10.89 96 GLN B CA 1
ATOM 692 C C . GLN A 1 84 ? 3.262 11.965 -16.574 1.00 13.71 96 GLN B C 1
ATOM 693 O O . GLN A 1 84 ? 4.178 11.800 -17.390 1.00 15.07 96 GLN B O 1
ATOM 699 N N . GLU A 1 85 ? 2.368 11.025 -16.289 1.00 17.47 97 GLU B N 1
ATOM 700 C CA . GLU A 1 85 ? 2.426 9.739 -16.932 1.00 13.67 97 GLU B CA 1
ATOM 701 C C . GLU A 1 85 ? 2.552 9.842 -18.459 1.00 15.47 97 GLU B C 1
ATOM 702 O O . GLU A 1 85 ? 1.766 10.573 -19.075 1.00 15.05 97 GLU B O 1
ATOM 708 N N . GLY A 1 86 ? 3.539 9.172 -19.055 1.00 13.25 98 GLY B N 1
ATOM 709 C CA . GLY A 1 86 ? 3.797 9.191 -20.497 1.00 13.20 98 GLY B CA 1
ATOM 710 C C . GLY A 1 86 ? 4.763 10.264 -21.011 1.00 10.60 98 GLY B C 1
ATOM 711 O O . GLY A 1 86 ? 5.168 10.272 -22.180 1.00 10.84 98 GLY B O 1
ATOM 712 N N . SER A 1 87 ? 5.092 11.184 -20.108 1.00 7.88 99 SER B N 1
ATOM 713 C CA . SER A 1 87 ? 6.014 12.297 -20.441 1.00 7.82 99 SER B CA 1
ATOM 714 C C . SER A 1 87 ? 7.426 11.863 -20.853 1.00 8.23 99 SER B C 1
ATOM 715 O O . SER A 1 87 ? 7.891 10.780 -20.454 1.00 8.29 99 SER B O 1
ATOM 718 N N . GLN A 1 88 ? 8.081 12.694 -21.661 1.00 6.35 100 GLN B N 1
ATOM 719 C CA . GLN A 1 88 ? 9.526 12.571 -21.852 1.00 7.66 100 GLN B CA 1
ATOM 720 C C . GLN A 1 88 ? 10.182 12.807 -20.482 1.00 7.02 100 GLN B C 1
ATOM 721 O O . GLN A 1 88 ? 9.595 13.259 -19.525 1.00 6.35 100 GLN B O 1
ATOM 727 N N . GLY A 1 89 ? 11.467 12.522 -20.417 1.00 5.14 101 GLY B N 1
ATOM 728 C CA . GLY A 1 89 ? 12.246 12.677 -19.185 1.00 6.88 101 GLY B CA 1
ATOM 729 C C . GLY A 1 89 ? 12.002 11.608 -18.154 1.00 4.54 101 GLY B C 1
ATOM 730 O O . GLY A 1 89 ? 12.216 11.871 -16.995 1.00 5.52 101 GLY B O 1
ATOM 731 N N . ASP A 1 90 ? 11.557 10.454 -18.590 1.00 5.00 102 ASP B N 1
ATOM 732 C CA . ASP A 1 90 ? 11.172 9.423 -17.611 1.00 4.25 102 ASP B CA 1
ATOM 733 C C . ASP A 1 90 ? 12.384 8.626 -17.157 1.00 4.61 102 ASP B C 1
ATOM 734 O O . ASP A 1 90 ? 12.583 7.484 -17.510 1.00 6.49 102 ASP B O 1
ATOM 739 N N . ILE A 1 91 ? 13.197 9.304 -16.352 1.00 4.60 103 ILE B N 1
ATOM 740 C CA . ILE A 1 91 ? 14.431 8.790 -15.829 1.00 3.59 103 ILE B CA 1
ATOM 741 C C . ILE A 1 91 ? 14.660 9.469 -14.472 1.00 4.08 103 ILE B C 1
ATOM 742 O O . ILE A 1 91 ? 14.283 10.618 -14.251 1.00 5.20 103 ILE B O 1
ATOM 747 N N . ALA A 1 92 ? 15.313 8.726 -13.590 1.00 4.01 104 ALA B N 1
ATOM 748 C CA . ALA A 1 92 ? 15.639 9.229 -12.285 1.00 3.70 104 ALA B CA 1
ATOM 749 C C . ALA A 1 92 ? 16.972 8.721 -11.860 1.00 4.73 104 ALA B C 1
ATOM 750 O O . ALA A 1 92 ? 17.282 7.520 -12.034 1.00 5.96 104 ALA B O 1
ATOM 752 N N . LEU A 1 93 ? 17.798 9.616 -11.337 1.00 4.59 105 LEU B N 1
ATOM 753 C CA . LEU A 1 93 ? 19.031 9.225 -10.670 1.00 4.35 105 LEU B CA 1
ATOM 754 C C . LEU A 1 93 ? 18.755 9.074 -9.197 1.00 5.20 105 LEU B C 1
ATOM 755 O O . LEU A 1 93 ? 18.176 9.933 -8.572 1.00 6.28 105 LEU B O 1
ATOM 760 N N . LEU A 1 94 ? 19.174 7.954 -8.647 1.00 5.30 106 LEU B N 1
ATOM 761 C CA . LEU A 1 94 ? 18.998 7.620 -7.210 1.00 4.94 106 LEU B CA 1
ATOM 762 C C . LEU A 1 94 ? 20.345 7.469 -6.596 1.00 4.56 106 LEU B C 1
ATOM 763 O O . LEU A 1 94 ? 21.180 6.740 -7.097 1.00 5.79 106 LEU B O 1
ATOM 768 N N . GLN A 1 95 ? 20.546 8.203 -5.528 1.00 4.58 107 GLN B N 1
ATOM 769 C CA . GLN A 1 95 ? 21.841 8.088 -4.822 1.00 5.03 107 GLN B CA 1
ATOM 770 C C . GLN A 1 95 ? 21.622 7.251 -3.582 1.00 5.06 107 GLN B C 1
ATOM 771 O O . GLN A 1 95 ? 20.737 7.574 -2.740 1.00 6.06 107 GLN B O 1
ATOM 777 N N . LEU A 1 96 ? 22.349 6.154 -3.461 1.00 5.05 108 LEU B N 1
ATOM 778 C CA . LEU A 1 96 ? 22.210 5.299 -2.272 1.00 5.36 108 LEU B CA 1
ATOM 779 C C . LEU A 1 96 ? 22.695 6.066 -1.060 1.00 5.64 108 LEU B C 1
ATOM 780 O O . LEU A 1 96 ? 23.535 6.942 -1.146 1.00 6.11 108 LEU B O 1
ATOM 785 N N . SER A 1 97 ? 22.229 5.646 0.111 1.00 5.45 109 SER B N 1
ATOM 786 C CA . SER A 1 97 ? 22.577 6.368 1.340 1.00 6.90 109 SER B CA 1
ATOM 787 C C . SER A 1 97 ? 24.055 6.265 1.589 1.00 6.07 109 SER B C 1
ATOM 788 O O . SER A 1 97 ? 24.648 7.135 2.213 1.00 7.18 109 SER B O 1
ATOM 791 N N . ARG A 1 98 ? 24.634 5.122 1.260 1.00 6.37 110 ARG B N 1
ATOM 792 C CA . ARG A 1 98 ? 26.054 4.886 1.380 1.00 5.86 110 ARG B CA 1
ATOM 793 C C . ARG A 1 98 ? 26.498 4.142 0.131 1.00 7.29 110 ARG B C 1
ATOM 794 O O . ARG A 1 98 ? 25.721 3.408 -0.472 1.00 6.38 110 ARG B O 1
ATOM 802 N N . PRO A 1 99 ? 27.772 4.259 -0.238 1.00 6.99 111 PRO B N 1
ATOM 803 C CA . PRO A 1 99 ? 28.239 3.485 -1.399 1.00 8.84 111 PRO B CA 1
ATOM 804 C C . PRO A 1 99 ? 28.261 2.020 -1.074 1.00 8.80 111 PRO B C 1
ATOM 805 O O . PRO A 1 99 ? 28.379 1.647 0.108 1.00 11.09 111 PRO B O 1
ATOM 809 N N . ILE A 1 100 ? 28.088 1.196 -2.086 1.00 7.57 112 ILE B N 1
ATOM 810 C CA . ILE A 1 100 ? 28.198 -0.237 -1.916 1.00 8.71 112 ILE B CA 1
ATOM 811 C C . ILE A 1 100 ? 29.512 -0.708 -2.476 1.00 8.97 112 ILE B C 1
ATOM 812 O O . ILE A 1 100 ? 30.253 0.077 -3.085 1.00 9.54 112 ILE B O 1
ATOM 817 N N . THR A 1 101 ? 29.814 -1.983 -2.283 1.00 8.94 113 THR B N 1
ATOM 818 C CA . THR A 1 101 ? 31.019 -2.546 -2.798 1.00 9.40 113 THR B CA 1
ATOM 819 C C . THR A 1 101 ? 30.611 -3.522 -3.889 1.00 8.42 113 THR B C 1
ATOM 820 O O . THR A 1 101 ? 29.721 -4.395 -3.727 1.00 9.72 113 THR B O 1
ATOM 824 N N . PHE A 1 102 ? 31.247 -3.349 -5.061 1.00 6.46 114 PHE B N 1
ATOM 825 C CA . PHE A 1 102 ? 30.945 -4.269 -6.151 1.00 6.44 114 PHE B CA 1
ATOM 826 C C . PHE A 1 102 ? 31.374 -5.676 -5.792 1.00 6.60 114 PHE B C 1
ATOM 827 O O . PHE A 1 102 ? 32.330 -5.856 -4.983 1.00 9.35 114 PHE B O 1
ATOM 835 N N . SER A 1 103 ? 30.735 -6.656 -6.393 1.00 6.46 115 SER B N 1
ATOM 836 C CA . SER A 1 103 ? 31.044 -8.060 -6.117 1.00 4.22 115 SER B CA 1
ATOM 837 C C . SER A 1 103 ? 30.729 -8.852 -7.358 1.00 7.58 115 SER B C 1
ATOM 838 O O . SER A 1 103 ? 30.356 -8.271 -8.359 1.00 8.65 115 SER B O 1
ATOM 841 N N . ARG A 1 104 ? 30.825 -10.157 -7.252 1.00 8.97 116 ARG B N 1
ATOM 842 C CA A ARG A 1 104 ? 30.409 -11.144 -8.286 0.58 9.40 116 ARG B CA 1
ATOM 843 C CA B ARG A 1 104 ? 30.503 -10.917 -8.458 0.42 8.96 116 ARG B CA 1
ATOM 844 C C . ARG A 1 104 ? 28.997 -10.880 -8.750 1.00 8.82 116 ARG B C 1
ATOM 845 O O . ARG A 1 104 ? 28.599 -11.219 -9.876 1.00 9.78 116 ARG B O 1
ATOM 860 N N . TYR A 1 105 ? 28.172 -10.383 -7.855 1.00 6.51 117 TYR B N 1
ATOM 861 C CA . TYR A 1 105 ? 26.740 -10.269 -8.081 1.00 4.62 117 TYR B CA 1
ATOM 862 C C . TYR A 1 105 ? 26.249 -8.835 -8.192 1.00 5.37 117 TYR B C 1
ATOM 863 O O . TYR A 1 105 ? 25.065 -8.601 -8.436 1.00 5.82 117 TYR B O 1
ATOM 872 N N . ILE A 1 106 ? 27.141 -7.868 -7.969 1.00 4.56 118 ILE B N 1
ATOM 873 C CA . ILE A 1 106 ? 26.744 -6.471 -7.939 1.00 5.53 118 ILE B CA 1
ATOM 874 C C . ILE A 1 106 ? 27.761 -5.709 -8.739 1.00 5.98 118 ILE B C 1
ATOM 875 O O . ILE A 1 106 ? 28.881 -5.530 -8.309 1.00 5.75 118 ILE B O 1
ATOM 880 N N . ARG A 1 107 ? 27.376 -5.259 -9.932 1.00 4.63 119 ARG B N 1
ATOM 881 C CA . ARG A 1 107 ? 28.307 -4.600 -10.836 1.00 5.17 119 ARG B CA 1
ATOM 882 C C . ARG A 1 107 ? 27.521 -3.558 -11.596 1.00 5.75 119 ARG B C 1
ATOM 883 O O . ARG A 1 107 ? 26.336 -3.712 -11.871 1.00 6.32 119 ARG B O 1
ATOM 891 N N . PRO A 1 108 ? 28.153 -2.456 -11.933 1.00 5.58 120 PRO B N 1
ATOM 892 C CA . PRO A 1 108 ? 27.473 -1.401 -12.671 1.00 5.92 120 PRO B CA 1
ATOM 893 C C . PRO A 1 108 ? 27.429 -1.725 -14.153 1.00 6.55 120 PRO B C 1
ATOM 894 O O . PRO A 1 108 ? 28.260 -2.464 -14.701 1.00 7.71 120 PRO B O 1
ATOM 898 N N . ILE A 1 109 ? 26.444 -1.163 -14.817 1.00 5.45 121 ILE B N 1
ATOM 899 C CA . ILE A 1 109 ? 26.374 -1.264 -16.274 1.00 5.24 121 ILE B CA 1
ATOM 900 C C . ILE A 1 109 ? 26.889 0.038 -16.880 1.00 4.91 121 ILE B C 1
ATOM 901 O O . ILE A 1 109 ? 26.592 1.116 -16.404 1.00 5.81 121 ILE B O 1
ATOM 906 N N . SER A 1 110 ? 27.619 -0.100 -17.984 1.00 6.08 122 SER B N 1
ATOM 907 C CA . SER A 1 110 ? 28.132 1.045 -18.684 1.00 5.39 122 SER B CA 1
ATOM 908 C C . SER A 1 110 ? 27.012 1.852 -19.329 1.00 4.50 122 SER B C 1
ATOM 909 O O . SER A 1 110 ? 26.093 1.287 -19.911 1.00 5.05 122 SER B O 1
ATOM 912 N N . LEU A 1 111 ? 27.149 3.166 -19.263 1.00 5.41 123 LEU B N 1
ATOM 913 C CA . LEU A 1 111 ? 26.178 4.056 -19.888 1.00 6.52 123 LEU B CA 1
ATOM 914 C C . LEU A 1 111 ? 26.649 4.450 -21.303 1.00 5.03 123 LEU B C 1
ATOM 915 O O . LEU A 1 111 ? 27.829 4.683 -21.521 1.00 6.82 123 LEU B O 1
ATOM 920 N N . PRO A 1 112 ? 25.734 4.508 -22.230 1.00 5.12 124 PRO B N 1
ATOM 921 C CA . PRO A 1 112 ? 26.066 4.931 -23.583 1.00 4.71 124 PRO B CA 1
ATOM 922 C C . PRO A 1 112 ? 26.345 6.426 -23.687 1.00 5.21 124 PRO B C 1
ATOM 923 O O . PRO A 1 112 ? 25.803 7.260 -22.935 1.00 7.35 124 PRO B O 1
ATOM 927 N N . ALA A 1 113 ? 27.126 6.747 -24.719 1.00 5.88 125 ALA B N 1
ATOM 928 C CA . ALA A 1 113 ? 27.339 8.143 -25.121 1.00 7.58 125 ALA B CA 1
ATOM 929 C C . ALA A 1 113 ? 26.038 8.763 -25.554 1.00 5.02 125 ALA B C 1
ATOM 930 O O . ALA A 1 113 ? 25.108 8.052 -25.998 1.00 5.12 125 ALA B O 1
ATOM 932 N N . ALA A 1 114 ? 25.972 10.084 -25.505 1.00 6.38 126 ALA B N 1
ATOM 933 C CA . ALA A 1 114 ? 24.813 10.795 -26.010 1.00 5.74 126 ALA B CA 1
ATOM 934 C C . ALA A 1 114 ? 24.491 10.416 -27.425 1.00 5.90 126 ALA B C 1
ATOM 935 O O . ALA A 1 114 ? 23.307 10.322 -27.810 1.00 8.46 126 ALA B O 1
ATOM 937 N N . GLN A 1 115 ? 25.514 10.261 -28.256 1.00 6.70 127 GLN B N 1
ATOM 938 C CA . GLN A 1 115 ? 25.273 9.947 -29.666 1.00 6.91 127 GLN B CA 1
ATOM 939 C C . GLN A 1 115 ? 25.504 8.501 -30.018 1.00 7.46 127 GLN B C 1
ATOM 940 O O . GLN A 1 115 ? 25.599 8.174 -31.200 1.00 9.90 127 GLN B O 1
ATOM 946 N N . ALA A 1 116 ? 25.470 7.621 -29.031 1.00 7.83 128 ALA B N 1
ATOM 947 C CA . ALA A 1 116 ? 25.555 6.177 -29.328 1.00 7.52 128 ALA B CA 1
ATOM 948 C C . ALA A 1 116 ? 24.266 5.794 -30.021 1.00 9.02 128 ALA B C 1
ATOM 949 O O . ALA A 1 116 ? 23.206 6.191 -29.576 1.00 12.49 128 ALA B O 1
ATOM 951 N N . SER A 1 117 ? 24.378 5.103 -31.142 1.00 11.80 129 SER B N 1
ATOM 952 C CA A SER A 1 117 ? 23.169 4.544 -31.756 0.61 13.21 129 SER B CA 1
ATOM 953 C CA B SER A 1 117 ? 23.230 4.546 -31.845 0.39 12.22 129 SER B CA 1
ATOM 954 C C . SER A 1 117 ? 23.205 3.032 -31.622 1.00 14.91 129 SER B C 1
ATOM 955 O O . SER A 1 117 ? 24.223 2.363 -31.731 1.00 17.12 129 SER B O 1
ATOM 960 N N . PHE A 1 118 ? 22.066 2.516 -31.243 1.00 8.08 130 PHE B N 1
ATOM 961 C CA . PHE A 1 118 ? 21.833 1.079 -31.118 1.00 6.19 130 PHE B CA 1
ATOM 962 C C . PHE A 1 118 ? 20.872 0.801 -32.253 1.00 6.01 130 PHE B C 1
ATOM 963 O O . PHE A 1 118 ? 19.776 1.372 -32.312 1.00 8.05 130 PHE B O 1
ATOM 971 N N . PRO A 1 119 ? 21.313 -0.017 -33.199 1.00 5.08 131 PRO B N 1
ATOM 972 C CA . PRO A 1 119 ? 20.516 -0.159 -34.425 1.00 5.52 131 PRO B CA 1
ATOM 973 C C . PRO A 1 119 ? 19.196 -0.907 -34.272 1.00 5.37 131 PRO B C 1
ATOM 974 O O . PRO A 1 119 ? 19.094 -1.823 -33.465 1.00 4.70 131 PRO B O 1
ATOM 978 N N . ASN A 1 120 ? 18.224 -0.524 -35.100 1.00 4.54 132 ASN B N 1
ATOM 979 C CA . ASN A 1 120 ? 17.005 -1.267 -35.216 1.00 4.14 132 ASN B CA 1
ATOM 980 C C . ASN A 1 120 ? 17.339 -2.727 -35.363 1.00 4.90 132 ASN B C 1
ATOM 981 O O . ASN A 1 120 ? 18.257 -3.096 -36.120 1.00 4.60 132 ASN B O 1
ATOM 986 N N . GLY A 1 121 ? 16.601 -3.567 -34.630 1.00 3.56 133 GLY B N 1
ATOM 987 C CA . GLY A 1 121 ? 16.782 -4.999 -34.720 1.00 4.85 133 GLY B CA 1
ATOM 988 C C . GLY A 1 121 ? 17.831 -5.584 -33.768 1.00 4.57 133 GLY B C 1
ATOM 989 O O . GLY A 1 121 ? 17.864 -6.801 -33.666 1.00 5.99 133 GLY B O 1
ATOM 990 N N . LEU A 1 122 ? 18.616 -4.764 -33.112 1.00 4.64 134 LEU B N 1
ATOM 991 C CA . LEU A 1 122 ? 19.590 -5.324 -32.176 1.00 4.36 134 LEU B CA 1
ATOM 992 C C . LEU A 1 122 ? 18.918 -6.097 -31.093 1.00 3.80 134 LEU B C 1
ATOM 993 O O . LEU A 1 122 ? 17.895 -5.644 -30.560 1.00 4.57 134 LEU B O 1
ATOM 998 N N . HIS A 1 123 ? 19.426 -7.299 -30.789 1.00 3.75 135 HIS B N 1
ATOM 999 C CA . HIS A 1 123 ? 18.768 -8.110 -29.748 1.00 3.78 135 HIS B CA 1
ATOM 1000 C C . HIS A 1 123 ? 19.285 -7.733 -28.366 1.00 5.21 135 HIS B C 1
ATOM 1001 O O . HIS A 1 123 ? 20.409 -8.113 -28.000 1.00 4.92 135 HIS B O 1
ATOM 1008 N N . CYS A 1 124 ? 18.485 -6.970 -27.650 1.00 4.10 136 CYS B N 1
ATOM 1009 C CA . CYS A 1 124 ? 18.797 -6.587 -26.302 1.00 3.71 136 CYS B CA 1
ATOM 1010 C C . CYS A 1 124 ? 17.964 -7.421 -25.381 1.00 4.57 136 CYS B C 1
ATOM 1011 O O . CYS A 1 124 ? 17.142 -8.233 -25.790 1.00 5.17 136 CYS B O 1
ATOM 1014 N N . THR A 1 125 ? 18.225 -7.272 -24.083 1.00 3.69 137 THR B N 1
ATOM 1015 C CA . THR A 1 125 ? 17.497 -8.039 -23.069 1.00 3.60 137 THR B CA 1
ATOM 1016 C C . THR A 1 125 ? 16.923 -7.116 -22.031 1.00 4.03 137 THR B C 1
ATOM 1017 O O . THR A 1 125 ? 17.607 -6.260 -21.516 1.00 4.49 137 THR B O 1
ATOM 1021 N N . VAL A 1 126 ? 15.654 -7.294 -21.736 1.00 3.91 138 VAL B N 1
ATOM 1022 C CA . VAL A 1 126 ? 15.010 -6.614 -20.636 1.00 2.62 138 VAL B CA 1
ATOM 1023 C C . VAL A 1 126 ? 14.827 -7.619 -19.521 1.00 4.50 138 VAL B C 1
ATOM 1024 O O . VAL A 1 126 ? 14.520 -8.790 -19.752 1.00 4.04 138 VAL B O 1
ATOM 1028 N N . THR A 1 127 ? 15.008 -7.139 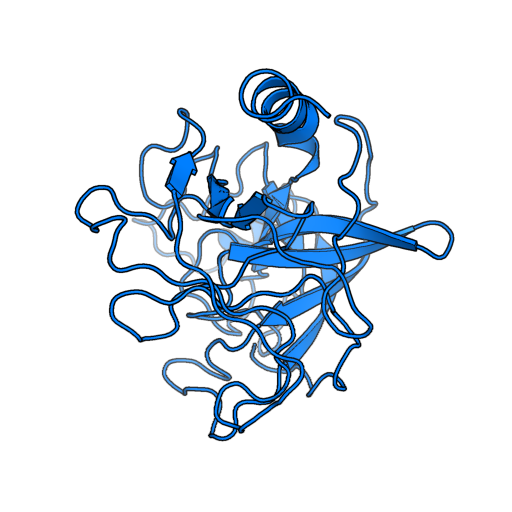-18.291 1.00 3.70 139 THR B N 1
ATOM 1029 C CA . THR A 1 127 ? 14.966 -8.014 -17.115 1.00 4.08 139 THR B CA 1
ATOM 1030 C C . THR A 1 127 ? 14.095 -7.402 -16.058 1.00 3.27 139 THR B C 1
ATOM 1031 O O . THR A 1 127 ? 13.909 -6.180 -15.992 1.00 4.22 139 THR B O 1
ATOM 1035 N N . GLY A 1 128 ? 13.540 -8.245 -15.182 1.00 2.95 140 GLY B N 1
ATOM 1036 C CA . GLY A 1 128 ? 12.804 -7.736 -14.024 1.00 3.98 140 GLY B CA 1
ATOM 1037 C C . GLY A 1 128 ? 12.074 -8.803 -13.291 1.00 2.70 140 GLY B C 1
ATOM 1038 O O . GLY A 1 128 ? 11.985 -9.981 -13.697 1.00 4.06 140 GLY B O 1
ATOM 1039 N N . TRP A 1 129 ? 11.497 -8.360 -12.175 1.00 3.27 141 TRP B N 1
ATOM 1040 C CA . TRP A 1 129 ? 10.721 -9.203 -11.257 1.00 3.00 141 TRP B CA 1
ATOM 1041 C C . TRP A 1 129 ? 9.247 -8.794 -11.302 1.00 4.34 141 TRP B C 1
ATOM 1042 O O . TRP A 1 129 ? 8.485 -9.152 -10.387 1.00 5.79 141 TRP B O 1
ATOM 1053 N N . GLY A 1 130 ? 8.805 -8.155 -12.394 1.00 3.80 142 GLY B N 1
ATOM 1054 C CA . GLY A 1 130 ? 7.413 -7.780 -12.568 1.00 4.52 142 GLY B CA 1
ATOM 1055 C C . GLY A 1 130 ? 6.556 -8.963 -12.929 1.00 4.68 142 GLY B C 1
ATOM 1056 O O . GLY A 1 130 ? 6.948 -10.153 -12.954 1.00 5.36 142 GLY B O 1
ATOM 1057 N N . HIS A 1 131 ? 5.298 -8.644 -13.198 1.00 5.35 143 HIS B N 1
ATOM 1058 C CA . HIS A 1 131 ? 4.276 -9.647 -13.464 1.00 5.68 143 HIS B CA 1
ATOM 1059 C C . HIS A 1 131 ? 4.646 -10.518 -14.644 1.00 5.77 143 HIS B C 1
ATOM 1060 O O . HIS A 1 131 ? 5.316 -10.055 -15.586 1.00 6.33 143 HIS B O 1
ATOM 1067 N N . VAL A 1 132 ? 4.236 -11.788 -14.563 1.00 6.72 144 VAL B N 1
ATOM 1068 C CA . VAL A 1 132 ? 4.531 -12.722 -15.648 1.00 5.85 144 VAL B CA 1
ATOM 1069 C C . VAL A 1 132 ? 3.369 -12.849 -16.635 1.00 6.50 144 VAL B C 1
ATOM 1070 O O . VAL A 1 132 ? 3.473 -13.640 -17.596 1.00 8.31 144 VAL B O 1
ATOM 1074 N N . ALA A 1 133 A 2.269 -12.126 -16.360 1.00 8.14 144 ALA B N 1
ATOM 1075 C CA . ALA A 1 133 A 1.118 -12.057 -17.266 1.00 7.42 144 ALA B CA 1
ATOM 1076 C C . ALA A 1 133 A 0.240 -10.983 -16.657 1.00 6.51 144 ALA B C 1
ATOM 1077 O O . ALA A 1 133 A 0.477 -10.620 -15.513 1.00 7.71 144 ALA B O 1
ATOM 1079 N N . PRO A 1 134 B -0.750 -10.470 -17.381 1.00 7.63 144 PRO B N 1
ATOM 1080 C CA . PRO A 1 134 B -1.601 -9.444 -16.787 1.00 10.03 144 PRO B CA 1
ATOM 1081 C C . PRO A 1 134 B -2.166 -9.912 -15.473 1.00 9.72 144 PRO B C 1
ATOM 1082 O O . PRO A 1 134 B -2.817 -10.953 -15.376 1.00 10.36 144 PRO B O 1
ATOM 1086 N N . SER A 1 135 C -1.920 -9.107 -14.446 1.00 10.32 144 SER B N 1
ATOM 1087 C CA . SER A 1 135 C -2.418 -9.336 -13.081 1.00 10.39 144 SER B CA 1
ATOM 1088 C C . SER A 1 135 C -1.925 -10.636 -12.471 1.00 11.55 144 SER B C 1
ATOM 1089 O O . SER A 1 135 C -2.553 -11.217 -11.575 1.00 17.94 144 SER B O 1
ATOM 1092 N N . VAL A 1 136 D -0.818 -11.164 -12.954 1.00 9.60 144 VAL B N 1
ATOM 1093 C CA . VAL A 1 136 D -0.275 -12.374 -12.369 1.00 6.44 144 VAL B CA 1
ATOM 1094 C C . VAL A 1 136 D 1.148 -12.090 -11.920 1.00 9.25 144 VAL B C 1
ATOM 1095 O O . VAL A 1 136 D 2.004 -11.911 -12.754 1.00 7.86 144 VAL B O 1
ATOM 1099 N N . SER A 1 137 E 1.390 -12.064 -10.619 1.00 8.51 144 SER B N 1
ATOM 1100 C CA A SER A 1 137 E 2.713 -11.834 -10.091 0.50 8.84 144 SER B CA 1
ATOM 1101 C CA B SER A 1 137 E 2.727 -11.815 -10.143 0.50 8.06 144 SER B CA 1
ATOM 1102 C C . SER A 1 137 E 3.637 -13.007 -10.403 1.00 8.73 144 SER B C 1
ATOM 1103 O O . SER A 1 137 E 3.202 -14.144 -10.482 1.00 9.67 144 SER B O 1
ATOM 1108 N N . LEU A 1 138 F 4.927 -12.691 -10.538 1.00 6.33 144 LEU B N 1
ATOM 1109 C CA . LEU A 1 138 F 5.973 -13.719 -10.581 1.00 6.85 144 LEU B CA 1
ATOM 1110 C C . LEU A 1 138 F 5.872 -14.528 -9.268 1.00 5.08 144 LEU B C 1
ATOM 1111 O O . LEU A 1 138 F 5.861 -13.978 -8.177 1.00 7.99 144 LEU B O 1
ATOM 1116 N N . LEU A 1 139 G 5.853 -15.837 -9.394 1.00 7.28 144 LEU B N 1
ATOM 1117 C CA . LEU A 1 139 G 5.659 -16.686 -8.221 1.00 6.97 144 LEU B CA 1
ATOM 1118 C C . LEU A 1 139 G 6.927 -16.740 -7.370 1.00 7.98 144 LEU B C 1
ATOM 1119 O O . LEU A 1 139 G 8.077 -16.790 -7.891 1.00 7.62 144 LEU B O 1
ATOM 1124 N N . THR A 1 140 H 6.750 -16.828 -6.070 1.00 7.26 144 THR B N 1
ATOM 1125 C CA . THR A 1 140 H 7.869 -16.985 -5.151 1.00 8.17 144 THR B CA 1
ATOM 1126 C C . THR A 1 140 H 8.633 -18.252 -5.598 1.00 9.85 144 THR B C 1
ATOM 1127 O O . THR A 1 140 H 8.005 -19.232 -6.072 1.00 9.84 144 THR B O 1
ATOM 1131 N N . PRO A 1 141 I 9.972 -18.285 -5.501 1.00 8.68 144 PRO B N 1
ATOM 1132 C CA . PRO A 1 141 I 10.834 -17.321 -4.823 1.00 8.49 144 PRO B CA 1
ATOM 1133 C C . PRO A 1 141 I 11.268 -16.157 -5.739 1.00 7.03 144 PRO B C 1
ATOM 1134 O O . PRO A 1 141 I 12.230 -15.455 -5.362 1.00 8.30 144 PRO B O 1
ATOM 1138 N N . LYS A 1 142 ? 10.586 -15.965 -6.888 1.00 6.91 153 LYS B N 1
ATOM 1139 C CA A LYS A 1 142 ? 10.835 -14.796 -7.749 0.55 5.46 153 LYS B CA 1
ATOM 1140 C CA B LYS A 1 142 ? 10.824 -14.807 -7.777 0.45 5.50 153 LYS B CA 1
ATOM 1141 C C . LYS A 1 142 ? 12.234 -14.728 -8.344 1.00 5.47 153 LYS B C 1
ATOM 1142 O O . LYS A 1 142 ? 12.979 -13.746 -8.143 1.00 5.28 153 LYS B O 1
ATOM 1153 N N . PRO A 1 143 ? 12.618 -15.742 -9.132 1.00 6.35 154 PRO B N 1
ATOM 1154 C CA . PRO A 1 143 ? 13.895 -15.654 -9.876 1.00 5.35 154 PRO B CA 1
ATOM 1155 C C . PRO A 1 143 ? 13.785 -14.537 -10.905 1.00 4.36 154 PRO B C 1
ATOM 1156 O O . PRO A 1 143 ? 12.736 -14.428 -11.583 1.00 4.92 154 PRO B O 1
ATOM 1160 N N . LEU A 1 144 ? 14.811 -13.748 -11.084 1.00 4.29 155 LEU B N 1
ATOM 1161 C CA . LEU A 1 144 ? 14.813 -12.677 -12.090 1.00 4.66 155 LEU B CA 1
ATOM 1162 C C . LEU A 1 144 ? 14.495 -13.243 -13.441 1.00 4.40 155 LEU B C 1
ATOM 1163 O O . LEU A 1 144 ? 15.063 -14.250 -13.856 1.00 4.17 155 LEU B O 1
ATOM 1168 N N . GLN A 1 145 ? 13.550 -12.584 -14.126 1.00 3.43 156 GLN B N 1
ATOM 1169 C CA . GLN A 1 145 ? 13.185 -12.959 -15.494 1.00 4.14 156 GLN B CA 1
ATOM 1170 C C . GLN A 1 145 ? 13.908 -12.081 -16.515 1.00 4.37 156 GLN B C 1
ATOM 1171 O O . GLN A 1 145 ? 14.263 -10.927 -16.261 1.00 4.13 156 GLN B O 1
ATOM 1177 N N . GLN A 1 146 ? 14.087 -12.644 -17.715 1.00 5.06 157 GLN B N 1
ATOM 1178 C CA . GLN A 1 146 ? 14.737 -11.931 -18.811 1.00 4.65 157 GLN B CA 1
ATOM 1179 C C . GLN A 1 146 ? 14.019 -12.285 -20.091 1.00 3.85 157 GLN B C 1
ATOM 1180 O O . GLN A 1 146 ? 13.358 -13.324 -20.235 1.00 5.08 157 GLN B O 1
ATOM 1186 N N . LEU A 1 147 ? 14.078 -11.343 -21.003 1.00 3.61 158 LEU B N 1
ATOM 1187 C CA . LEU A 1 147 ? 13.397 -11.475 -22.283 1.00 2.98 158 LEU B CA 1
ATOM 1188 C C . LEU A 1 147 ? 14.288 -10.800 -23.334 1.00 4.39 158 LEU B C 1
ATOM 1189 O O . LEU A 1 147 ? 14.643 -9.613 -23.224 1.00 4.23 158 LEU B O 1
ATOM 1194 N N . GLU A 1 148 ? 14.655 -11.561 -24.363 1.00 3.76 159 GLU B N 1
ATOM 1195 C CA . GLU A 1 148 ? 15.394 -10.984 -25.470 1.00 3.95 159 GLU B CA 1
ATOM 1196 C C . GLU A 1 148 ? 14.422 -10.326 -26.434 1.00 4.48 159 GLU B C 1
ATOM 1197 O O . GLU A 1 148 ? 13.419 -10.942 -26.827 1.00 6.25 159 GLU B O 1
ATOM 1203 N N . VAL A 1 149 ? 14.711 -9.068 -26.789 1.00 3.75 160 VAL B N 1
ATOM 1204 C CA . VAL A 1 149 ? 13.789 -8.227 -27.567 1.00 6.09 160 VAL B CA 1
ATOM 1205 C C . VAL A 1 149 ? 14.608 -7.460 -28.604 1.00 6.08 160 VAL B C 1
ATOM 1206 O O . VAL A 1 149 ? 15.650 -6.895 -28.273 1.00 5.72 160 VAL B O 1
ATOM 1210 N N . PRO A 1 150 ? 14.179 -7.452 -29.857 1.00 3.74 161 PRO B N 1
ATOM 1211 C CA . PRO A 1 150 ? 14.879 -6.657 -30.858 1.00 4.19 161 PRO B CA 1
ATOM 1212 C C . PRO A 1 150 ? 14.446 -5.197 -30.729 1.00 4.18 161 PRO B C 1
ATOM 1213 O O . PRO A 1 150 ? 13.269 -4.918 -30.493 1.00 4.77 161 PRO B O 1
ATOM 1217 N N . LEU A 1 151 ? 15.348 -4.271 -30.943 1.00 3.54 162 LEU B N 1
ATOM 1218 C CA . LEU A 1 151 ? 15.000 -2.838 -30.894 1.00 3.09 162 LEU B CA 1
ATOM 1219 C C . LEU A 1 151 ? 14.077 -2.495 -32.039 1.00 4.20 162 LEU B C 1
ATOM 1220 O O . LEU A 1 151 ? 14.254 -2.952 -33.183 1.00 4.19 162 LEU B O 1
ATOM 1225 N N . ILE A 1 152 ? 13.070 -1.681 -31.725 1.00 4.39 163 ILE B N 1
ATOM 1226 C CA . ILE A 1 152 ? 12.069 -1.211 -32.678 1.00 4.01 163 ILE B CA 1
ATOM 1227 C C . ILE A 1 152 ? 12.090 0.312 -32.636 1.00 5.23 163 ILE B C 1
ATOM 1228 O O . ILE A 1 152 ? 11.963 0.896 -31.553 1.00 4.71 163 ILE B O 1
ATOM 1233 N N . SER A 1 153 ? 12.277 0.980 -33.765 1.00 5.03 164 SER B N 1
ATOM 1234 C CA A SER A 1 153 ? 12.353 2.428 -33.766 0.97 4.32 164 SER B CA 1
ATOM 1235 C CA B SER A 1 153 ? 12.333 2.431 -33.814 0.03 5.90 164 SER B CA 1
ATOM 1236 C C . SER A 1 153 ? 11.093 3.050 -33.203 1.00 3.48 164 SER B C 1
ATOM 1237 O O . SER A 1 153 ? 9.990 2.475 -33.249 1.00 4.59 164 SER B O 1
ATOM 1242 N N . ARG A 1 154 ? 11.270 4.259 -32.632 1.00 3.77 165 ARG B N 1
ATOM 1243 C CA . ARG A 1 154 ? 10.130 4.928 -32.090 1.00 4.74 165 ARG B CA 1
ATOM 1244 C C . ARG A 1 154 ? 9.058 5.205 -33.179 1.00 5.88 165 ARG B C 1
ATOM 1245 O O . ARG A 1 154 ? 7.868 5.241 -32.845 1.00 5.02 165 ARG B O 1
ATOM 1253 N N . GLU A 1 155 ? 9.459 5.400 -34.442 1.00 6.14 166 GLU B N 1
ATOM 1254 C CA . GLU A 1 155 ? 8.481 5.641 -35.505 1.00 5.97 166 GLU B CA 1
ATOM 1255 C C . GLU A 1 155 ? 7.647 4.416 -35.776 1.00 7.18 166 GLU B C 1
ATOM 1256 O O . GLU A 1 155 ? 6.444 4.509 -35.895 1.00 6.31 166 GLU B O 1
ATOM 1262 N N . THR A 1 156 ? 8.260 3.261 -35.870 1.00 4.91 167 THR B N 1
ATOM 1263 C CA A THR A 1 156 ? 7.472 2.057 -36.065 0.99 6.04 167 THR B CA 1
ATOM 1264 C CA B THR A 1 156 ? 7.489 2.044 -36.075 0.01 7.22 167 THR B CA 1
ATOM 1265 C C . THR A 1 156 ? 6.635 1.817 -34.849 1.00 4.95 167 THR B C 1
ATOM 1266 O O . THR A 1 156 ? 5.436 1.494 -34.947 1.00 4.71 167 THR B O 1
ATOM 1273 N N . CYS A 1 157 ? 7.220 2.046 -33.673 1.00 5.32 168 CYS B N 1
ATOM 1274 C CA . CYS A 1 157 ? 6.492 1.782 -32.446 1.00 4.48 168 CYS B CA 1
ATOM 1275 C C . CYS A 1 157 ? 5.234 2.678 -32.335 1.00 4.35 168 CYS B C 1
ATOM 1276 O O . CYS A 1 157 ? 4.180 2.200 -31.924 1.00 5.24 168 CYS B O 1
ATOM 1279 N N . ASN A 1 158 ? 5.367 3.946 -32.690 1.00 4.56 169 ASN B N 1
ATOM 1280 C CA . ASN A 1 158 ? 4.197 4.836 -32.566 1.00 5.46 169 ASN B CA 1
ATOM 1281 C C . ASN A 1 158 ? 3.074 4.329 -33.481 1.00 6.44 169 ASN B C 1
ATOM 1282 O O . ASN A 1 158 ? 1.893 4.387 -33.091 1.00 7.47 169 ASN B O 1
ATOM 1287 N N . SER A 1 159 ? 3.424 3.820 -34.682 1.00 5.50 170 SER B N 1
ATOM 1288 C CA . SER A 1 159 ? 2.363 3.314 -35.565 1.00 6.76 170 SER B CA 1
ATOM 1289 C C . SER A 1 159 ? 1.753 2.012 -35.009 1.00 6.36 170 SER B C 1
ATOM 1290 O O . SER A 1 159 ? 0.547 1.814 -35.165 1.00 8.71 170 SER B O 1
ATOM 1293 N N . LEU A 1 160 ? 2.506 1.164 -34.329 1.00 6.32 171 LEU B N 1
ATOM 1294 C CA . LEU A 1 160 ? 1.930 -0.005 -33.701 1.00 7.18 171 LEU B CA 1
ATOM 1295 C C . LEU A 1 160 ? 0.993 0.382 -32.580 1.00 6.35 171 LEU B C 1
ATOM 1296 O O . LEU A 1 160 ? -0.095 -0.212 -32.470 1.00 6.37 171 LEU B O 1
ATOM 1301 N N . TYR A 1 161 ? 1.393 1.369 -31.777 1.00 5.60 172 TYR B N 1
ATOM 1302 C CA . TYR A 1 161 ? 0.557 1.785 -30.668 1.00 5.94 172 TYR B CA 1
ATOM 1303 C C . TYR A 1 161 ? -0.720 2.450 -31.134 1.00 8.78 172 TYR B C 1
ATOM 1304 O O . TYR A 1 161 ? -1.704 2.515 -30.371 1.00 8.16 172 TYR B O 1
ATOM 1313 N N . ASN A 1 162 A -0.751 2.933 -32.382 1.00 7.00 172 ASN B N 1
ATOM 1314 C CA . ASN A 1 162 A -2.004 3.432 -32.933 1.00 7.88 172 ASN B CA 1
ATOM 1315 C C . ASN A 1 162 A -3.028 2.342 -33.220 1.00 9.53 172 ASN B C 1
ATOM 1316 O O . ASN A 1 162 A -4.179 2.659 -33.430 1.00 12.51 172 ASN B O 1
ATOM 1321 N N . ILE A 1 163 B -2.604 1.082 -33.350 1.00 7.83 172 ILE B N 1
ATOM 1322 C CA . ILE A 1 163 B -3.525 0.048 -33.820 1.00 10.08 172 ILE B CA 1
ATOM 1323 C C . ILE A 1 163 B -4.444 -0.323 -32.651 1.00 8.67 172 ILE B C 1
ATOM 1324 O O . ILE A 1 163 B -3.975 -0.710 -31.590 1.00 9.61 172 ILE B O 1
ATOM 1329 N N . ASP A 1 164 C -5.760 -0.214 -32.885 1.00 9.24 172 ASP B N 1
ATOM 1330 C CA . ASP A 1 164 C -6.757 -0.514 -31.855 1.00 10.90 172 ASP B CA 1
ATOM 1331 C C . ASP A 1 164 C -6.487 0.239 -30.565 1.00 11.69 172 ASP B C 1
ATOM 1332 O O . ASP A 1 164 C -6.646 -0.305 -29.503 1.00 17.22 172 ASP B O 1
ATOM 1337 N N . ALA A 1 165 D -6.014 1.471 -30.669 1.00 11.36 172 ALA B N 1
ATOM 1338 C CA . ALA A 1 165 D -5.699 2.269 -29.498 1.00 15.06 172 ALA B CA 1
ATOM 1339 C C . ALA A 1 165 D -6.964 2.848 -28.881 1.00 13.68 172 ALA B C 1
ATOM 1340 O O . ALA A 1 165 D -7.996 2.991 -29.545 1.00 18.04 172 ALA B O 1
ATOM 1342 N N . LYS A 1 166 E -6.836 3.204 -27.611 1.00 11.03 172 LYS B N 1
ATOM 1343 C CA . LYS A 1 166 E -7.938 3.880 -26.945 1.00 10.30 172 LYS B CA 1
ATOM 1344 C C . LYS A 1 166 E -7.806 5.315 -27.338 1.00 10.71 172 LYS B C 1
ATOM 1345 O O . LYS A 1 166 E -6.747 5.912 -27.202 1.00 10.18 172 LYS B O 1
ATOM 1351 N N . PRO A 1 167 F -8.910 5.887 -27.833 1.00 12.05 172 PRO B N 1
ATOM 1352 C CA . PRO A 1 167 F -8.842 7.248 -28.377 1.00 12.45 172 PRO B CA 1
ATOM 1353 C C . PRO A 1 167 F -8.366 8.264 -27.345 1.00 14.65 172 PRO B C 1
ATOM 1354 O O . PRO A 1 167 F -7.623 9.200 -27.616 1.00 17.33 172 PRO B O 1
ATOM 1358 N N . GLU A 1 168 G -8.751 8.060 -26.087 1.00 12.16 172 GLU B N 1
ATOM 1359 C CA . GLU A 1 168 G -8.431 9.006 -25.044 1.00 12.20 172 GLU B CA 1
ATOM 1360 C C . GLU A 1 168 G -6.996 8.884 -24.492 1.00 12.39 172 GLU B C 1
ATOM 1361 O O . GLU A 1 168 G -6.614 9.610 -23.544 1.00 16.06 172 GLU B O 1
ATOM 1367 N N . GLU A 1 169 H -6.197 7.938 -25.002 1.00 10.54 172 GLU B N 1
ATOM 1368 C CA . GLU A 1 169 H -4.832 7.728 -24.489 1.00 11.96 172 GLU B CA 1
ATOM 1369 C C . GLU A 1 169 H -3.840 8.228 -25.523 1.00 12.39 172 GLU B C 1
ATOM 1370 O O . GLU A 1 169 H -4.044 8.059 -26.715 1.00 12.42 172 GLU B O 1
ATOM 1376 N N . PRO A 1 170 I -2.767 8.849 -25.082 1.00 9.41 172 PRO B N 1
ATOM 1377 C CA . PRO A 1 170 I -1.785 9.371 -26.044 1.00 9.67 172 PRO B CA 1
ATOM 1378 C C . PRO A 1 170 I -0.817 8.271 -26.571 1.00 10.13 172 PRO B C 1
ATOM 1379 O O . PRO A 1 170 I -0.409 8.399 -27.725 1.00 9.69 172 PRO B O 1
ATOM 1383 N N . HIS A 1 171 J -0.429 7.295 -25.735 1.00 7.57 172 HIS B N 1
ATOM 1384 C CA . HIS A 1 171 J 0.442 6.158 -26.082 1.00 9.12 172 HIS B CA 1
ATOM 1385 C C . HIS A 1 171 J 1.584 6.631 -26.976 1.00 10.33 172 HIS B C 1
ATOM 1386 O O . HIS A 1 171 J 1.874 5.996 -28.012 1.00 10.80 172 HIS B O 1
ATOM 1393 N N . PHE A 1 172 K 2.278 7.704 -26.574 1.00 8.70 172 PHE B N 1
ATOM 1394 C CA . PHE A 1 172 K 3.237 8.348 -27.481 1.00 9.71 172 PHE B CA 1
ATOM 1395 C C . PHE A 1 172 K 4.661 8.051 -27.065 1.00 11.42 172 PHE B C 1
ATOM 1396 O O . PHE A 1 172 K 5.053 8.259 -25.897 1.00 8.38 172 PHE B O 1
ATOM 1404 N N . VAL A 1 173 L 5.395 7.484 -28.017 1.00 7.38 172 VAL B N 1
ATOM 1405 C CA A VAL A 1 173 L 6.809 7.191 -27.831 0.91 4.59 172 VAL B CA 1
ATOM 1406 C CA B VAL A 1 173 L 6.802 7.201 -27.782 0.09 6.45 172 VAL B CA 1
ATOM 1407 C C . VAL A 1 173 L 7.568 8.453 -28.171 1.00 6.83 172 VAL B C 1
ATOM 1408 O O . VAL A 1 173 L 7.594 8.857 -29.313 1.00 6.30 172 VAL B O 1
ATOM 1415 N N . GLN A 1 174 M 8.077 9.090 -27.119 1.00 6.04 172 GLN B N 1
ATOM 1416 C CA . GLN A 1 174 M 8.679 10.397 -27.204 1.00 7.05 172 GLN B CA 1
ATOM 1417 C C . GLN A 1 174 M 9.995 10.342 -27.921 1.00 6.06 172 GLN B C 1
ATOM 1418 O O . GLN A 1 174 M 10.556 9.268 -28.193 1.00 6.14 172 GLN B O 1
ATOM 1424 N N . GLU A 1 175 ? 10.570 11.487 -28.236 1.00 6.75 178 GLU B N 1
ATOM 1425 C CA . GLU A 1 175 ? 11.832 11.547 -28.934 1.00 5.46 178 GLU B CA 1
ATOM 1426 C C . GLU A 1 175 ? 13.027 10.976 -28.151 1.00 7.00 178 GLU B C 1
ATOM 1427 O O . GLU A 1 175 ? 14.041 10.614 -28.753 1.00 7.56 178 GLU B O 1
ATOM 1433 N N . ASP A 1 176 ? 12.873 10.910 -26.841 1.00 5.52 179 ASP B N 1
ATOM 1434 C CA . ASP A 1 176 ? 13.890 10.304 -25.987 1.00 5.29 179 ASP B CA 1
ATOM 1435 C C . ASP A 1 176 ? 13.574 8.840 -25.655 1.00 3.84 179 ASP B C 1
ATOM 1436 O O . ASP A 1 176 ? 14.128 8.333 -24.686 1.00 4.84 179 ASP B O 1
ATOM 1441 N N . MET A 1 177 ? 12.748 8.179 -26.458 1.00 4.47 180 MET B N 1
ATOM 1442 C CA . MET A 1 177 ? 12.375 6.808 -26.186 1.00 3.77 180 MET B CA 1
ATOM 1443 C C . MET A 1 177 ? 12.628 5.957 -27.394 1.00 4.79 180 MET B C 1
ATOM 1444 O O . MET A 1 177 ? 12.721 6.440 -28.526 1.00 5.97 180 MET B O 1
ATOM 1449 N N . VAL A 1 178 ? 12.681 4.651 -27.144 1.00 4.67 181 VAL B N 1
ATOM 1450 C CA . VAL A 1 178 ? 12.806 3.648 -28.180 1.00 5.40 181 VAL B CA 1
ATOM 1451 C C . VAL A 1 178 ? 11.903 2.482 -27.751 1.00 4.64 181 VAL B C 1
ATOM 1452 O O . VAL A 1 178 ? 11.507 2.442 -26.580 1.00 5.62 181 VAL B O 1
ATOM 1456 N N . CYS A 1 179 ? 11.618 1.562 -28.657 1.00 3.46 182 CYS B N 1
ATOM 1457 C CA . CYS A 1 179 ? 10.838 0.399 -28.252 1.00 4.15 182 CYS B CA 1
ATOM 1458 C C . CYS A 1 179 ? 11.635 -0.860 -28.468 1.00 3.54 182 CYS B C 1
ATOM 1459 O O . CYS A 1 179 ? 12.727 -0.832 -29.047 1.00 4.01 182 CYS B O 1
ATOM 1462 N N . ALA A 1 180 ? 11.114 -1.982 -27.972 1.00 4.45 183 ALA B N 1
ATOM 1463 C CA . ALA A 1 180 ? 11.751 -3.266 -28.272 1.00 4.52 183 ALA B CA 1
ATOM 1464 C C . ALA A 1 180 ? 10.736 -4.324 -28.031 1.00 5.02 183 ALA B C 1
ATOM 1465 O O . ALA A 1 180 ? 9.943 -4.198 -27.099 1.00 6.01 183 ALA B O 1
ATOM 1467 N N . GLY A 1 181 ? 10.742 -5.360 -28.858 1.00 5.37 184 GLY B N 1
ATOM 1468 C CA . GLY A 1 181 ? 9.787 -6.419 -28.643 1.00 5.53 184 GLY B CA 1
ATOM 1469 C C . GLY A 1 181 ? 9.246 -6.897 -29.952 1.00 6.33 184 GLY B C 1
ATOM 1470 O O . GLY A 1 181 ? 9.987 -7.023 -30.921 1.00 6.77 184 GLY B O 1
ATOM 1471 N N . TYR A 1 182 A 7.986 -7.239 -29.937 1.00 5.92 184 TYR B N 1
ATOM 1472 C CA . TYR A 1 182 A 7.354 -7.991 -31.025 1.00 7.31 184 TYR B CA 1
ATOM 1473 C C . TYR A 1 182 A 6.002 -7.401 -31.337 1.00 8.90 184 TYR B C 1
ATOM 1474 O O . TYR A 1 182 A 5.396 -6.771 -30.481 1.00 12.58 184 TYR B O 1
ATOM 1483 N N . VAL A 1 183 B 5.538 -7.514 -32.563 1.00 6.23 184 VAL B N 1
ATOM 1484 C CA . VAL A 1 183 B 4.186 -7.079 -32.824 1.00 6.57 184 VAL B CA 1
ATOM 1485 C C . VAL A 1 183 B 3.186 -8.101 -32.370 1.00 9.44 184 VAL B C 1
ATOM 1486 O O . VAL A 1 183 B 2.078 -7.732 -32.023 1.00 8.50 184 VAL B O 1
ATOM 1490 N N . GLU A 1 184 C 3.545 -9.370 -32.315 1.00 8.54 184 GLU B N 1
ATOM 1491 C CA A GLU A 1 184 C 2.586 -10.337 -31.804 0.45 12.68 184 GLU B CA 1
ATOM 1492 C CA B GLU A 1 184 C 2.729 -10.453 -31.761 0.55 12.76 184 GLU B CA 1
ATOM 1493 C C . GLU A 1 184 C 2.618 -10.267 -30.258 1.00 11.13 184 GLU B C 1
ATOM 1494 O O . GLU A 1 184 C 3.438 -9.595 -29.654 1.00 12.59 184 GLU B O 1
ATOM 1505 N N . GLY A 1 185 D 1.659 -10.924 -29.631 1.00 19.43 184 GLY B N 1
ATOM 1506 C CA . GLY A 1 185 D 1.526 -10.809 -28.187 1.00 14.84 184 GLY B CA 1
ATOM 1507 C C . GLY A 1 185 D 2.505 -11.723 -27.467 1.00 14.31 184 GLY B C 1
ATOM 1508 O O . GLY A 1 185 D 3.262 -12.505 -28.080 1.00 15.96 184 GLY B O 1
ATOM 1509 N N . GLY A 1 186 E 2.457 -11.645 -26.170 1.00 10.61 184 GLY B N 1
ATOM 1510 C CA . GLY A 1 186 E 2.999 -12.661 -25.314 1.00 11.13 184 GLY B CA 1
ATOM 1511 C C . GLY A 1 186 E 4.415 -12.490 -24.845 1.00 9.56 184 GLY B C 1
ATOM 1512 O O . GLY A 1 186 E 4.866 -13.344 -24.113 1.00 9.15 184 GLY B O 1
ATOM 1513 N N . LYS A 1 187 ? 5.147 -11.436 -25.227 1.00 7.35 188 LYS B N 1
ATOM 1514 C CA . LYS A 1 187 ? 6.546 -11.285 -24.880 1.00 6.87 188 LYS B CA 1
ATOM 1515 C C . LYS A 1 187 ? 6.776 -9.839 -24.528 1.00 6.86 188 LYS B C 1
ATOM 1516 O O . LYS A 1 187 ? 6.971 -9.001 -25.414 1.00 8.47 188 LYS B O 1
ATOM 1522 N N . ASP A 1 188 ? 6.809 -9.485 -23.260 1.00 4.90 189 ASP B N 1
ATOM 1523 C CA . ASP A 1 188 ? 6.853 -8.099 -22.884 1.00 7.19 189 ASP B CA 1
ATOM 1524 C C . ASP A 1 188 ? 7.240 -7.888 -21.447 1.00 7.14 189 ASP B C 1
ATOM 1525 O O . ASP A 1 188 ? 7.205 -8.835 -20.653 1.00 8.04 189 ASP B O 1
ATOM 1530 N N . ALA A 1 189 ? 7.640 -6.665 -21.109 1.00 5.90 190 ALA B N 1
ATOM 1531 C CA . ALA A 1 189 ? 7.763 -6.220 -19.716 1.00 5.35 190 ALA B CA 1
ATOM 1532 C C . ALA A 1 189 ? 6.445 -5.825 -19.176 1.00 7.33 190 ALA B C 1
ATOM 1533 O O . ALA A 1 189 ? 5.563 -5.414 -19.952 1.00 9.47 190 ALA B O 1
ATOM 1535 N N . CYS A 1 190 ? 6.278 -6.004 -17.871 1.00 6.62 191 CYS B N 1
ATOM 1536 C CA . CYS A 1 190 ? 4.953 -5.838 -17.249 1.00 7.70 191 CYS B CA 1
ATOM 1537 C C . CYS A 1 190 ? 5.055 -5.015 -15.976 1.00 7.56 191 CYS B C 1
ATOM 1538 O O . CYS A 1 190 ? 6.169 -4.523 -15.654 1.00 8.13 191 CYS B O 1
ATOM 1541 N N . GLN A 1 191 ? 3.957 -4.889 -15.261 1.00 7.37 192 GLN B N 1
ATOM 1542 C CA . GLN A 1 191 ? 3.936 -4.109 -14.033 1.00 6.11 192 GLN B CA 1
ATOM 1543 C C . GLN A 1 191 ? 5.001 -4.635 -13.088 1.00 6.96 192 GLN B C 1
ATOM 1544 O O . GLN A 1 191 ? 5.078 -5.825 -12.828 1.00 7.63 192 GLN B O 1
ATOM 1550 N N . GLY A 1 192 ? 5.863 -3.755 -12.605 1.00 5.13 193 GLY B N 1
ATOM 1551 C CA . GLY A 1 192 ? 6.909 -4.140 -11.687 1.00 6.22 193 GLY B CA 1
ATOM 1552 C C . GLY A 1 192 ? 8.243 -4.240 -12.408 1.00 7.19 193 GLY B C 1
ATOM 1553 O O . GLY A 1 192 ? 9.275 -4.332 -11.758 1.00 5.90 193 GLY B O 1
ATOM 1554 N N . ASP A 1 193 ? 8.248 -4.269 -13.739 1.00 5.17 194 ASP B N 1
ATOM 1555 C CA . ASP A 1 193 ? 9.496 -4.270 -14.487 1.00 5.71 194 ASP B CA 1
ATOM 1556 C C . ASP A 1 193 ? 9.951 -2.896 -14.822 1.00 4.00 194 ASP B C 1
ATOM 1557 O O . ASP A 1 193 ? 11.099 -2.681 -15.181 1.00 4.36 194 ASP B O 1
ATOM 1562 N N . SER A 1 194 ? 9.059 -1.926 -14.749 1.00 4.89 195 SER B N 1
ATOM 1563 C CA . SER A 1 194 ? 9.385 -0.604 -15.217 1.00 4.95 195 SER B CA 1
ATOM 1564 C C . SER A 1 194 ? 10.481 0.037 -14.397 1.00 4.38 195 SER B C 1
ATOM 1565 O O . SER A 1 194 ? 10.733 -0.370 -13.213 1.00 5.30 195 SER B O 1
ATOM 1568 N N . GLY A 1 195 ? 11.267 0.931 -15.004 1.00 4.40 196 GLY B N 1
ATOM 1569 C CA . GLY A 1 195 ? 12.453 1.421 -14.338 1.00 4.19 196 GLY B CA 1
ATOM 1570 C C . GLY A 1 195 ? 13.678 0.536 -14.605 1.00 4.02 196 GLY B C 1
ATOM 1571 O O . GLY A 1 195 ? 14.801 1.001 -14.379 1.00 4.46 196 GLY B O 1
ATOM 1572 N N . GLY A 1 196 ? 13.471 -0.740 -14.990 1.00 4.06 197 GLY B N 1
ATOM 1573 C CA . GLY A 1 196 ? 14.605 -1.655 -15.135 1.00 5.11 197 GLY B CA 1
ATOM 1574 C C . GLY A 1 196 ? 15.327 -1.487 -16.467 1.00 2.97 197 GLY B C 1
ATOM 1575 O O . GLY A 1 196 ? 14.953 -0.681 -17.312 1.00 4.28 197 GLY B O 1
ATOM 1576 N N . PRO A 1 197 ? 16.376 -2.247 -16.631 1.00 3.34 198 PRO B N 1
ATOM 1577 C CA . PRO A 1 197 ? 17.254 -2.129 -17.798 1.00 3.46 198 PRO B CA 1
ATOM 1578 C C . PRO A 1 197 ? 16.844 -2.831 -19.057 1.00 3.62 198 PRO B C 1
ATOM 1579 O O . PRO A 1 197 ? 16.319 -3.980 -19.044 1.00 4.37 198 PRO B O 1
ATOM 1583 N N . LEU A 1 198 ? 17.109 -2.111 -20.158 1.00 2.99 199 LEU B N 1
ATOM 1584 C CA . LEU A 1 198 ? 17.226 -2.772 -21.461 1.00 4.64 199 LEU B CA 1
ATOM 1585 C C . LEU A 1 198 ? 18.726 -2.804 -21.730 1.00 3.13 199 LEU B C 1
ATOM 1586 O O . LEU A 1 198 ? 19.340 -1.725 -21.973 1.00 3.85 199 LEU B O 1
ATOM 1591 N N . SER A 1 199 ? 19.327 -3.981 -21.651 1.00 3.91 200 SER B N 1
ATOM 1592 C CA . SER A 1 199 ? 20.751 -4.149 -21.775 1.00 4.43 200 SER B CA 1
ATOM 1593 C C . SER A 1 199 ? 21.063 -4.600 -23.206 1.00 4.27 200 SER B C 1
ATOM 1594 O O . SER A 1 199 ? 20.558 -5.670 -23.625 1.00 4.63 200 SER B O 1
ATOM 1597 N N . CYS A 1 200 ? 21.952 -3.886 -23.890 1.00 4.09 201 CYS B N 1
ATOM 1598 C CA . CYS A 1 200 ? 22.241 -4.250 -25.260 1.00 4.28 201 CYS B CA 1
ATOM 1599 C C . CYS A 1 200 ? 23.705 -4.629 -25.419 1.00 4.73 201 CYS B C 1
ATOM 1600 O O . CYS A 1 200 ? 24.576 -4.022 -24.802 1.00 4.87 201 CYS B O 1
ATOM 1603 N N . PRO A 1 201 ? 23.989 -5.601 -26.287 1.00 3.18 202 PRO B N 1
ATOM 1604 C CA . PRO A 1 201 ? 25.357 -6.059 -26.489 1.00 4.84 202 PRO B CA 1
ATOM 1605 C C . PRO A 1 201 ? 26.083 -5.155 -27.484 1.00 5.41 202 PRO B C 1
ATOM 1606 O O . PRO A 1 201 ? 25.538 -4.848 -28.549 1.00 9.25 202 PRO B O 1
ATOM 1610 N N . VAL A 1 202 ? 27.262 -4.743 -27.135 1.00 6.61 203 VAL B N 1
ATOM 1611 C CA . VAL A 1 202 ? 28.112 -3.970 -28.041 1.00 8.16 203 VAL B CA 1
ATOM 1612 C C . VAL A 1 202 ? 29.571 -4.354 -27.840 1.00 5.82 203 VAL B C 1
ATOM 1613 O O . VAL A 1 202 ? 30.096 -4.201 -26.782 1.00 8.95 203 VAL B O 1
ATOM 1617 N N . GLU A 1 203 ? 30.170 -4.841 -28.909 1.00 6.24 204 GLU B N 1
ATOM 1618 C CA . GLU A 1 203 ? 31.607 -5.199 -28.907 1.00 8.48 204 GLU B CA 1
ATOM 1619 C C . GLU A 1 203 ? 32.010 -6.052 -27.699 1.00 8.64 204 GLU B C 1
ATOM 1620 O O . GLU A 1 203 ? 33.026 -5.793 -27.071 1.00 10.31 204 GLU B O 1
ATOM 1626 N N . GLY A 1 204 ? 31.206 -7.058 -27.359 1.00 6.86 205 GLY B N 1
ATOM 1627 C CA . GLY A 1 204 ? 31.538 -7.966 -26.274 1.00 6.48 205 GLY B CA 1
ATOM 1628 C C . GLY A 1 204 ? 31.116 -7.493 -24.916 1.00 6.43 205 GLY B C 1
ATOM 1629 O O . GLY A 1 204 ? 31.230 -8.247 -23.983 1.00 7.79 205 GLY B O 1
ATOM 1630 N N . LEU A 1 205 ? 30.663 -6.246 -24.812 1.00 5.10 206 LEU B N 1
ATOM 1631 C CA . LEU A 1 205 ? 30.213 -5.663 -23.559 1.00 5.99 206 LEU B CA 1
ATOM 1632 C C . LEU A 1 205 ? 28.713 -5.455 -23.597 1.00 3.64 206 LEU B C 1
ATOM 1633 O O . LEU A 1 205 ? 28.007 -5.856 -24.527 1.00 5.00 206 LEU B O 1
ATOM 1638 N N . TRP A 1 206 ? 28.179 -4.945 -22.499 1.00 5.20 207 TRP B N 1
ATOM 1639 C CA . TRP A 1 206 ? 26.762 -4.643 -22.352 1.00 4.97 207 TRP B CA 1
ATOM 1640 C C . TRP A 1 206 ? 26.609 -3.185 -21.974 1.00 4.78 207 TRP B C 1
ATOM 1641 O O . TRP A 1 206 ? 27.353 -2.695 -21.138 1.00 5.92 207 TRP B O 1
ATOM 1652 N N . TYR A 1 207 ? 25.665 -2.477 -22.611 1.00 3.12 208 TYR B N 1
ATOM 1653 C CA . TYR A 1 207 ? 25.339 -1.095 -22.261 1.00 4.48 208 TYR B CA 1
ATOM 1654 C C . TYR A 1 207 ? 23.906 -0.961 -21.876 1.00 3.63 208 TYR B C 1
ATOM 1655 O O . TYR A 1 207 ? 22.996 -1.676 -22.369 1.00 4.19 208 TYR B O 1
ATOM 1664 N N . LEU A 1 208 ? 23.665 0.045 -21.046 1.00 3.54 209 LEU B N 1
ATOM 1665 C CA . LEU A 1 208 ? 22.278 0.380 -20.719 1.00 2.88 209 LEU B CA 1
ATOM 1666 C C . LEU A 1 208 ? 21.644 1.219 -21.822 1.00 3.84 209 LEU B C 1
ATOM 1667 O O . LEU A 1 208 ? 21.790 2.447 -21.856 1.00 5.42 209 LEU B O 1
ATOM 1672 N N . THR A 1 209 ? 20.932 0.592 -22.742 1.00 3.78 210 THR B N 1
ATOM 1673 C CA . THR A 1 209 ? 20.368 1.326 -23.841 1.00 4.58 210 THR B CA 1
ATOM 1674 C C . THR A 1 209 ? 19.123 2.032 -23.389 1.00 3.22 210 THR B C 1
ATOM 1675 O O . THR A 1 209 ? 18.830 3.171 -23.806 1.00 4.11 210 THR B O 1
ATOM 1679 N N . GLY A 1 210 ? 18.351 1.338 -22.562 1.00 3.78 211 GLY B N 1
ATOM 1680 C CA . GLY A 1 210 ? 17.047 1.865 -22.189 1.00 5.66 211 GLY B CA 1
ATOM 1681 C C . GLY A 1 210 ? 16.665 1.588 -20.763 1.00 3.47 211 GLY B C 1
ATOM 1682 O O . GLY A 1 210 ? 17.210 0.694 -20.127 1.00 3.74 211 GLY B O 1
ATOM 1683 N N . ILE A 1 211 ? 15.673 2.339 -20.303 1.00 3.19 212 ILE B N 1
ATOM 1684 C CA . ILE A 1 211 ? 15.105 2.185 -18.969 1.00 3.32 212 ILE B CA 1
ATOM 1685 C C . ILE A 1 211 ? 13.630 2.009 -19.225 1.00 4.86 212 ILE B C 1
ATOM 1686 O O . ILE A 1 211 ? 12.981 2.861 -19.879 1.00 3.76 212 ILE B O 1
ATOM 1691 N N . VAL A 1 212 ? 13.044 0.919 -18.753 1.00 3.81 213 VAL B N 1
ATOM 1692 C CA . VAL A 1 212 ? 11.644 0.651 -19.067 1.00 4.43 213 VAL B CA 1
ATOM 1693 C C . VAL A 1 212 ? 10.760 1.809 -18.632 1.00 5.19 213 VAL B C 1
ATOM 1694 O O . VAL A 1 212 ? 10.781 2.216 -17.449 1.00 3.87 213 VAL B O 1
ATOM 1698 N N . SER A 1 213 ? 9.998 2.360 -19.566 1.00 3.89 214 SER B N 1
ATOM 1699 C CA . SER A 1 213 ? 9.134 3.482 -19.318 1.00 3.14 214 SER B CA 1
ATOM 1700 C C . SER A 1 213 ? 7.648 3.095 -19.221 1.00 8.16 214 SER B C 1
ATOM 1701 O O A SER A 1 213 ? 7.320 2.072 -18.599 0.62 15.26 214 SER B O 1
ATOM 1702 O O B SER A 1 213 ? 7.315 2.082 -18.559 0.38 5.73 214 SER B O 1
ATOM 1705 N N . TRP A 1 214 ? 6.756 3.873 -19.874 1.00 8.69 215 TRP B N 1
ATOM 1706 C CA . TRP A 1 214 ? 5.316 3.800 -19.595 1.00 8.75 215 TRP B CA 1
ATOM 1707 C C . TRP A 1 214 ? 4.704 2.570 -20.181 1.00 9.88 215 TRP B C 1
ATOM 1708 O O . TRP A 1 214 ? 5.215 1.961 -21.149 1.00 12.04 215 TRP B O 1
ATOM 1719 N N . GLY A 1 215 ? 3.562 2.217 -19.612 1.00 11.93 216 GLY B N 1
ATOM 1720 C CA . GLY A 1 215 ? 2.747 1.181 -20.202 1.00 16.34 216 GLY B CA 1
ATOM 1721 C C . GLY A 1 215 ? 1.898 0.413 -19.241 1.00 19.78 216 GLY B C 1
ATOM 1722 O O . GLY A 1 215 ? 2.276 0.196 -18.105 1.00 32.19 216 GLY B O 1
ATOM 1723 N N . ASP A 1 216 ? 0.721 0.028 -19.712 1.00 22.90 217 ASP B N 1
ATOM 1724 C CA . ASP A 1 216 ? -0.125 -0.917 -18.986 1.00 22.65 217 ASP B CA 1
ATOM 1725 C C . ASP A 1 216 ? 0.077 -2.327 -19.565 1.00 23.25 217 ASP B C 1
ATOM 1726 O O . ASP A 1 216 ? 0.001 -3.345 -18.845 1.00 45.11 217 ASP B O 1
ATOM 1731 N N . ALA A 1 217 ? 0.366 -2.378 -20.857 1.00 19.80 218 ALA B N 1
ATOM 1732 C CA . ALA A 1 217 ? 0.288 -3.634 -21.600 1.00 18.63 218 ALA B CA 1
ATOM 1733 C C . ALA A 1 217 ? 1.242 -4.636 -20.963 1.00 20.66 218 ALA B C 1
ATOM 1734 O O . ALA A 1 217 ? 2.319 -4.264 -20.485 1.00 19.54 218 ALA B O 1
ATOM 1736 N N . CYS A 1 218 ? 0.824 -5.897 -20.904 1.00 18.46 219 CYS B N 1
ATOM 1737 C CA . CYS A 1 218 ? 1.730 -6.986 -20.539 1.00 14.74 219 CYS B CA 1
ATOM 1738 C C . CYS A 1 218 ? 1.487 -8.113 -21.543 1.00 11.02 219 CYS B C 1
ATOM 1739 O O . CYS A 1 218 ? 0.725 -9.021 -21.259 1.00 12.62 219 CYS B O 1
ATOM 1742 N N . GLY A 1 219 ? 2.076 -7.995 -22.728 1.00 13.69 220 GLY B N 1
ATOM 1743 C CA . GLY A 1 219 ? 1.992 -9.079 -23.704 1.00 10.02 220 GLY B CA 1
ATOM 1744 C C . GLY A 1 219 ? 0.902 -8.878 -24.748 1.00 9.94 220 GLY B C 1
ATOM 1745 O O . GLY A 1 219 ? 0.711 -9.722 -25.577 1.00 13.09 220 GLY B O 1
ATOM 1746 N N . ALA A 1 220 ? 0.244 -7.737 -24.746 1.00 9.08 221 ALA B N 1
ATOM 1747 C CA . ALA A 1 220 ? -0.719 -7.459 -25.784 1.00 9.58 221 ALA B CA 1
ATOM 1748 C C . ALA A 1 220 ? -0.028 -7.353 -27.112 1.00 10.28 221 ALA B C 1
ATOM 1749 O O . ALA A 1 220 ? 1.117 -6.946 -27.205 1.00 9.26 221 ALA B O 1
ATOM 1751 N N . ARG A 1 221 ? -0.735 -7.726 -28.163 1.00 7.52 222 ARG B N 1
ATOM 1752 C CA . ARG A 1 221 ? -0.188 -7.441 -29.500 1.00 8.28 222 ARG B CA 1
ATOM 1753 C C . ARG A 1 221 ? -0.077 -5.932 -29.735 1.00 7.64 222 ARG B C 1
ATOM 1754 O O . ARG A 1 221 ? -0.844 -5.098 -29.217 1.00 8.63 222 ARG B O 1
ATOM 1762 N N . ASN A 1 222 ? 0.897 -5.610 -30.588 1.00 6.25 223 ASN B N 1
ATOM 1763 C CA . ASN A 1 222 ? 1.076 -4.207 -31.021 1.00 6.66 223 ASN B CA 1
ATOM 1764 C C . ASN A 1 222 ? 1.389 -3.292 -29.873 1.00 7.40 223 ASN B C 1
ATOM 1765 O O . ASN A 1 222 ? 1.109 -2.108 -29.985 1.00 7.26 223 ASN B O 1
ATOM 1770 N N . ARG A 1 223 ? 2.056 -3.798 -28.839 1.00 6.38 224 ARG B N 1
ATOM 1771 C CA . ARG A 1 223 ? 2.399 -2.952 -27.692 1.00 5.54 224 ARG B CA 1
ATOM 1772 C C . ARG A 1 223 ? 3.774 -3.354 -27.209 1.00 8.26 224 ARG B C 1
ATOM 1773 O O . ARG A 1 223 ? 3.945 -3.837 -26.092 1.00 7.64 224 ARG B O 1
ATOM 1781 N N . PRO A 1 224 ? 4.784 -3.235 -28.078 1.00 7.13 225 PRO B N 1
ATOM 1782 C CA . PRO A 1 224 ? 6.128 -3.534 -27.584 1.00 7.68 225 PRO B CA 1
ATOM 1783 C C . PRO A 1 224 ? 6.552 -2.547 -26.513 1.00 6.13 225 PRO B C 1
ATOM 1784 O O . PRO A 1 224 ? 6.145 -1.408 -26.434 1.00 7.04 225 PRO B O 1
ATOM 1788 N N . GLY A 1 225 ? 7.451 -3.027 -25.679 1.00 4.91 226 GLY B N 1
ATOM 1789 C CA . GLY A 1 225 ? 7.868 -2.258 -24.532 1.00 6.37 226 GLY B CA 1
ATOM 1790 C C . GLY A 1 225 ? 8.475 -0.931 -24.988 1.00 4.78 226 GLY B C 1
ATOM 1791 O O . GLY A 1 225 ? 9.171 -0.840 -26.011 1.00 5.20 226 GLY B O 1
ATOM 1792 N N . VAL A 1 226 ?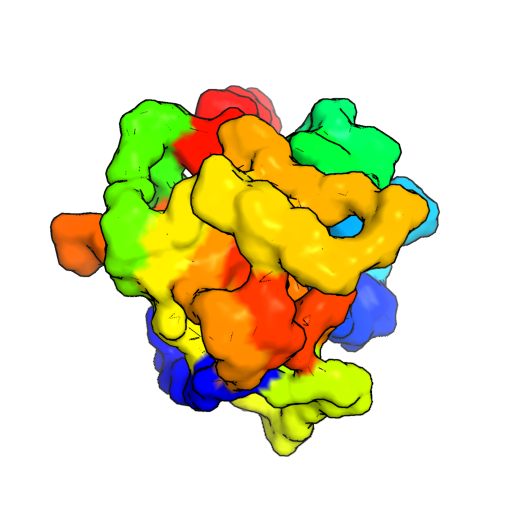 8.227 0.126 -24.228 1.00 4.29 227 VAL B N 1
ATOM 1793 C CA . VAL A 1 226 ? 8.723 1.470 -24.458 1.00 3.74 227 VAL B CA 1
ATOM 1794 C C . VAL A 1 226 ? 9.761 1.801 -23.403 1.00 4.17 227 VAL B C 1
ATOM 1795 O O . VAL A 1 226 ? 9.550 1.489 -22.212 1.00 5.40 227 VAL B O 1
ATOM 1799 N N . TYR A 1 227 ? 10.859 2.383 -23.846 1.00 3.66 228 TYR B N 1
ATOM 1800 C CA . TYR A 1 227 ? 12.040 2.587 -22.998 1.00 2.99 228 TYR B CA 1
ATOM 1801 C C . TYR A 1 227 ? 12.552 3.998 -23.154 1.00 3.09 228 TYR B C 1
ATOM 1802 O O . TYR A 1 227 ? 12.574 4.533 -24.284 1.00 4.57 228 TYR B O 1
ATOM 1811 N N . THR A 1 228 ? 13.000 4.642 -22.075 1.00 2.86 229 THR B N 1
ATOM 1812 C CA . THR A 1 228 ? 13.735 5.885 -22.176 1.00 4.08 229 THR B CA 1
ATOM 1813 C C . THR A 1 228 ? 15.147 5.559 -22.597 1.00 3.65 229 THR B C 1
ATOM 1814 O O . THR A 1 228 ? 15.780 4.662 -21.995 1.00 4.04 229 THR B O 1
ATOM 1818 N N . LEU A 1 229 ? 15.659 6.272 -23.600 1.00 4.00 230 LEU B N 1
ATOM 1819 C CA . LEU A 1 229 ? 17.069 6.094 -24.018 1.00 2.57 230 LEU B CA 1
ATOM 1820 C C . LEU A 1 229 ? 18.020 6.700 -23.037 1.00 4.32 230 LEU B C 1
ATOM 1821 O O . LEU A 1 229 ? 17.964 7.899 -22.750 1.00 5.07 230 LEU B O 1
ATOM 1826 N N . ALA A 1 230 ? 18.903 5.856 -22.493 1.00 3.78 231 ALA B N 1
ATOM 1827 C CA . ALA A 1 230 ? 19.932 6.410 -21.630 1.00 4.64 231 ALA B CA 1
ATOM 1828 C C . ALA A 1 230 ? 20.801 7.409 -22.348 1.00 4.21 231 ALA B C 1
ATOM 1829 O O . ALA A 1 230 ? 21.281 8.374 -21.746 1.00 4.43 231 ALA B O 1
ATOM 1831 N N . SER A 1 231 ? 21.027 7.229 -23.650 1.00 3.84 232 SER B N 1
ATOM 1832 C CA . SER A 1 231 ? 21.820 8.191 -24.430 1.00 4.68 232 SER B CA 1
ATOM 1833 C C . SER A 1 231 ? 21.217 9.579 -24.354 1.00 4.57 232 SER B C 1
ATOM 1834 O O . SER A 1 231 ? 21.979 10.545 -24.361 1.00 4.81 232 SER B O 1
ATOM 1837 N N . SER A 1 232 ? 19.897 9.726 -24.283 1.00 3.72 233 SER B N 1
ATOM 1838 C CA . SER A 1 232 ? 19.276 11.050 -24.232 1.00 5.47 233 SER B CA 1
ATOM 1839 C C . SER A 1 232 ? 19.638 11.771 -22.965 1.00 4.78 233 SER B C 1
ATOM 1840 O O . SER A 1 232 ? 19.380 12.986 -22.852 1.00 6.37 233 SER B O 1
ATOM 1843 N N . TYR A 1 233 ? 20.146 11.039 -21.955 1.00 3.55 234 TYR B N 1
ATOM 1844 C CA . TYR A 1 233 ? 20.469 11.652 -20.672 1.00 3.29 234 TYR B CA 1
ATOM 1845 C C . TYR A 1 233 ? 21.906 11.459 -20.297 1.00 3.30 234 TYR B C 1
ATOM 1846 O O . TYR A 1 233 ? 22.251 11.760 -19.169 1.00 4.63 234 TYR B O 1
ATOM 1855 N N . ALA A 1 234 ? 22.770 11.062 -21.220 1.00 4.88 235 ALA B N 1
ATOM 1856 C CA . ALA A 1 234 ? 24.168 10.910 -20.871 1.00 4.64 235 ALA B CA 1
ATOM 1857 C C . ALA A 1 234 ? 24.807 12.199 -20.354 1.00 5.08 235 ALA B C 1
ATOM 1858 O O . ALA A 1 234 ? 25.540 12.168 -19.368 1.00 5.30 235 ALA B O 1
ATOM 1860 N N . SER A 1 235 ? 24.505 13.307 -20.986 1.00 4.85 236 SER B N 1
ATOM 1861 C CA . SER A 1 235 ? 25.084 14.583 -20.565 1.00 4.44 236 SER B CA 1
ATOM 1862 C C . SER A 1 235 ? 24.539 15.002 -19.206 1.00 4.66 236 SER B C 1
ATOM 1863 O O . SER A 1 235 ? 25.346 15.463 -18.388 1.00 4.64 236 SER B O 1
ATOM 1866 N N . TRP A 1 236 ? 23.233 14.869 -18.991 1.00 4.58 237 TRP B N 1
ATOM 1867 C CA . TRP A 1 236 ? 22.626 15.245 -17.741 1.00 3.59 237 TRP B CA 1
ATOM 1868 C C . TRP A 1 236 ? 23.160 14.359 -16.618 1.00 4.26 237 TRP B C 1
ATOM 1869 O O . TRP A 1 236 ? 23.510 14.854 -15.564 1.00 4.91 237 TRP B O 1
ATOM 1880 N N . ILE A 1 237 ? 23.246 13.035 -16.849 1.00 4.31 238 ILE B N 1
ATOM 1881 C CA . ILE A 1 237 ? 23.781 12.143 -15.824 1.00 4.19 238 ILE B CA 1
ATOM 1882 C C . ILE A 1 237 ? 25.215 12.544 -15.502 1.00 4.91 238 ILE B C 1
ATOM 1883 O O . ILE A 1 237 ? 25.567 12.649 -14.312 1.00 5.40 238 ILE B O 1
ATOM 1888 N N . GLN A 1 238 ? 26.060 12.756 -16.499 1.00 5.03 239 GLN B N 1
ATOM 1889 C CA . GLN A 1 238 ? 27.459 13.089 -16.182 1.00 4.79 239 GLN B CA 1
ATOM 1890 C C . GLN A 1 238 ? 27.512 14.417 -15.469 1.00 5.84 239 GLN B C 1
ATOM 1891 O O . GLN A 1 238 ? 28.222 14.538 -14.483 1.00 5.70 239 GLN B O 1
ATOM 1897 N N . SER A 1 239 ? 26.744 15.406 -15.911 1.00 5.40 240 SER B N 1
ATOM 1898 C CA . SER A 1 239 ? 26.753 16.651 -15.187 1.00 5.22 240 SER B CA 1
ATOM 1899 C C . SER A 1 239 ? 26.321 16.532 -13.726 1.00 4.32 240 SER B C 1
ATOM 1900 O O . SER A 1 239 ? 26.969 17.063 -12.806 1.00 4.90 240 SER B O 1
ATOM 1903 N N . LYS A 1 240 ? 25.199 15.870 -13.490 1.00 5.43 241 LYS B N 1
ATOM 1904 C CA . LYS A 1 240 ? 24.655 15.753 -12.136 1.00 5.26 241 LYS B CA 1
ATOM 1905 C C . LYS A 1 240 ? 25.588 14.995 -11.238 1.00 6.13 241 LYS B C 1
ATOM 1906 O O . LYS A 1 240 ? 25.868 15.436 -10.106 1.00 5.81 241 LYS B O 1
ATOM 1912 N N . VAL A 1 241 ? 26.070 13.840 -11.665 1.00 4.01 242 VAL B N 1
ATOM 1913 C CA A VAL A 1 241 ? 26.915 13.042 -10.770 0.72 5.10 242 VAL B CA 1
ATOM 1914 C CA B VAL A 1 241 ? 26.883 13.073 -10.723 0.28 5.65 242 VAL B CA 1
ATOM 1915 C C . VAL A 1 241 ? 28.249 13.697 -10.525 1.00 5.06 242 VAL B C 1
ATOM 1916 O O . VAL A 1 241 ? 28.804 13.646 -9.466 1.00 6.49 242 VAL B O 1
ATOM 1923 N N . THR A 1 242 ? 28.767 14.348 -11.525 1.00 4.31 243 THR B N 1
ATOM 1924 C CA . THR A 1 242 ? 30.087 15.011 -11.354 1.00 4.76 243 THR B CA 1
ATOM 1925 C C . THR A 1 242 ? 29.968 16.172 -10.369 1.00 5.56 243 THR B C 1
ATOM 1926 O O . THR A 1 242 ? 30.812 16.356 -9.534 1.00 6.41 243 THR B O 1
ATOM 1930 N N . GLU A 1 243 ? 28.898 16.956 -10.446 1.00 5.09 244 GLU B N 1
ATOM 1931 C CA . GLU A 1 243 ? 28.705 18.058 -9.490 1.00 6.91 244 GLU B CA 1
ATOM 1932 C C . GLU A 1 243 ? 28.423 17.519 -8.100 1.00 6.32 244 GLU B C 1
ATOM 1933 O O . GLU A 1 243 ? 28.937 18.025 -7.111 1.00 9.49 244 GLU B O 1
ATOM 1939 N N . LEU A 1 244 ? 27.571 16.523 -7.982 1.00 6.55 245 LEU B N 1
ATOM 1940 C CA . LEU A 1 244 ? 27.084 16.054 -6.669 1.00 8.97 245 LEU B CA 1
ATOM 1941 C C . LEU A 1 244 ? 28.005 15.065 -6.023 1.00 9.50 245 LEU B C 1
ATOM 1942 O O . LEU A 1 244 ? 28.097 15.013 -4.778 1.00 11.38 245 LEU B O 1
ATOM 1947 N N . GLN A 1 245 ? 28.756 14.282 -6.780 1.00 9.03 246 GLN B N 1
ATOM 1948 C CA . GLN A 1 245 ? 29.640 13.299 -6.196 1.00 8.27 246 GLN B CA 1
ATOM 1949 C C . GLN A 1 245 ? 30.871 13.068 -7.098 1.00 8.68 246 GLN B C 1
ATOM 1950 O O . GLN A 1 245 ? 31.008 12.008 -7.723 1.00 12.67 246 GLN B O 1
ATOM 1956 N N . PRO A 1 246 ? 31.761 14.059 -7.151 1.00 8.79 247 PRO B N 1
ATOM 1957 C CA . PRO A 1 246 ? 32.934 13.963 -8.039 1.00 12.55 247 PRO B CA 1
ATOM 1958 C C . PRO A 1 246 ? 33.787 12.737 -7.687 1.00 13.59 247 PRO B C 1
ATOM 1959 O O . PRO A 1 246 ? 33.878 12.412 -6.487 1.00 16.58 247 PRO B O 1
ATOM 1963 N N . ARG A 1 247 ? 34.302 12.030 -8.680 1.00 18.09 248 ARG B N 1
ATOM 1964 C CA . ARG A 1 247 ? 35.249 10.931 -8.366 1.00 20.22 248 ARG B CA 1
ATOM 1965 C C . ARG A 1 247 ? 36.617 11.500 -8.054 1.00 22.14 248 ARG B C 1
ATOM 1966 O O . ARG A 1 247 ? 37.183 12.147 -8.932 1.00 27.38 248 ARG B O 1
#

Radius of gyration: 16.45 Å; Cα contacts (8 Å, |Δi|>4): 704; chains: 1; bounding box: 44×35×40 Å

Foldseek 3Di:
DAQFAFDDQLPQQQWKFKAFQPHGFEIWGAAFQWKIKFWQVSPDPVGDQQRMKIKGLDFQQQDDDPRIDMFGFPDKAQPVQDDDAPTASGMIMTTTPDGHDADSRHDGAAADALPDDDDFFFWWKAKFQAARAQVHGDDPSRGITMATWGKAAQVLLLVLCPVVHDPPDNLHQDPQKTFTHAQAFGGADAGSHAGTFGWGDDPNGIYGQFGFGHDHDHGHGSHTTMTGGSSNCPVVVCVVCCVVPND